Protein AF-A0A8S9WKH5-F1 (afdb_monomer)

Secondary structure (DSSP, 8-state):
--HHHHHHHHHHHHHHHHTTTS-EEHHHHHHHHHHH--STTTT--HHHHHHHHHHHHHTTSEEE-TTSSTTEEEE-HHHHHHHHTT----S--HHHHHHHHHHH-TT--HHHHHHHHHHHHHHHTT-HHHHHHHHHHHHHHHHHHHHHHHHHHSTT-HHHHHHHHS---HHHHHHHHHHHHHHTTHHHHHHHH-TT-HHHHHHHHHHTTTHHHHHHHHHHHHHHHHHHHHTTS-PPPPHHHHHHHHHHHHHHHHHHHHHHHHH-

Nearest PDB structures (foldseek):
  4jps-assembly1_B  TM=1.675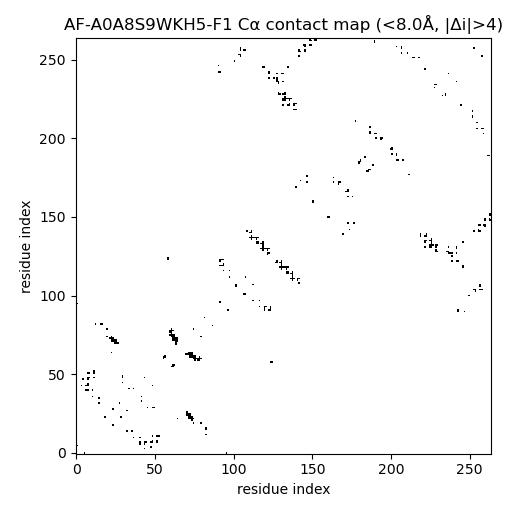E-01  e=3.633E+00  Homo sapiens
  5jtb-assembly1_A  TM=1.518E-01  e=7.462E+00  Homo sapiens

Radius of gyration: 23.54 Å; Cα contacts (8 Å, |Δi|>4): 245; chains: 1; bounding box: 62×37×69 Å

pLDDT: mean 84.63, std 11.73, range [49.38, 98.38]

Foldseek 3Di:
DPPLLVLLLVLLLVVCVVCQPHKDQLVVCLVCSCVSDDDPNNPHDSVSNNVNVVLCVLLPQWDADPVDDPRIIHGDPVVSVCSVVVNDPDDDPLVVVLVVLCVLQVPQDPQLSVLLSQLRVCLSVVVLLSNLQSPLVSLLVLLVLLLVLLC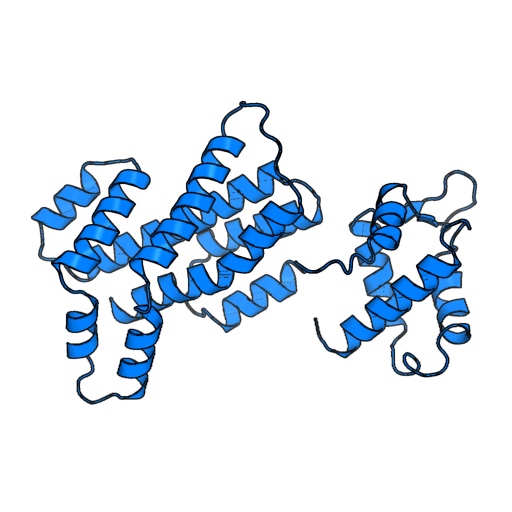VLVVPPPVLVVLLVPDPDSVSNLVSVLVCCVVVVVLVVLCVVPVPPVVSNVLSVVLPPCVSVLSCVLNCSSNVSNVVSVDPPPDDDDSVNSRVNSVSVSVNSSSSSSSSVSSD

Solvent-accessible surface area (backbone atoms only — not comparable to full-atom values): 14669 Å² total; per-residue (Å²): 130,56,74,64,55,49,51,29,48,55,51,52,50,56,53,44,66,78,40,65,93,46,81,40,44,60,72,50,48,68,60,49,44,67,72,72,33,71,69,100,47,61,87,51,54,70,64,57,43,50,52,47,52,50,49,40,38,75,59,45,27,36,41,78,31,90,90,55,65,92,68,28,29,28,67,29,77,62,29,50,55,37,62,75,64,70,55,70,89,77,76,60,59,44,64,65,52,49,51,54,44,46,74,75,37,81,83,62,56,65,70,30,49,50,27,38,46,51,15,31,51,22,49,58,68,68,35,43,52,60,15,37,35,26,39,20,50,15,53,50,46,50,52,52,50,40,51,50,33,53,46,66,56,42,75,82,43,63,66,61,56,50,60,57,69,74,49,92,49,63,70,61,43,49,57,47,49,55,47,48,46,60,76,67,38,43,68,60,56,54,44,64,77,39,83,83,41,66,69,60,44,51,52,52,53,62,52,57,62,61,36,66,60,53,52,50,52,52,50,48,51,35,51,52,49,16,52,49,50,72,40,96,72,81,72,82,68,56,68,70,60,54,50,51,53,58,65,49,45,55,65,55,45,49,40,46,55,50,53,39,68,68,42,113

Mean predicted aligned error: 10.68 Å

Sequence (264 aa):
MSEEREKAFDSVLKYLENKKDSPILFQSVLGEYKQYNQGFFADVSLDDVSEILQDLFLDGWFSPDPTQSDNWLRLTSYGRSQLELNYKPVFLDPVATIQKIEESIPNMDNIALDYFRESLWAIKKRLYLSATVTMGCASERSILLLIEAVLDHYPNDKTLISEFTKSYSIKKKFSLLIKTIKEKNLKNELLSKYPSDNDKIEEINRLFVDVDTHLDLMFSIYRINRNDAGHPTGRRFNEDMVKANAAMFKNYSEIIYGLISHLY

Structure (mmCIF, N/CA/C/O backbone):
data_AF-A0A8S9WKH5-F1
#
_entry.id   AF-A0A8S9WKH5-F1
#
loop_
_atom_site.group_PDB
_atom_site.id
_atom_site.type_symbol
_atom_site.label_atom_id
_atom_site.label_alt_id
_atom_site.label_comp_id
_atom_site.label_asym_id
_atom_site.label_entity_id
_atom_site.label_seq_id
_atom_site.pdbx_PDB_ins_code
_atom_site.Cartn_x
_atom_site.Cartn_y
_atom_site.Cartn_z
_atom_site.occupancy
_atom_site.B_iso_or_equiv
_atom_site.auth_seq_id
_atom_site.auth_comp_id
_atom_site.auth_asym_id
_atom_site.auth_atom_id
_atom_site.pdbx_PDB_model_num
ATOM 1 N N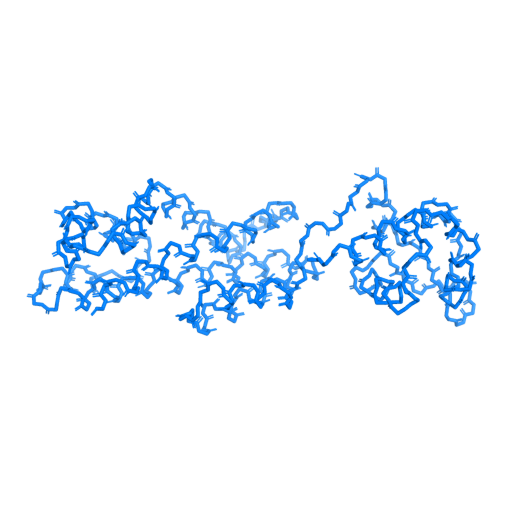 . MET A 1 1 ? 14.235 -9.027 -3.221 1.00 56.59 1 MET A N 1
ATOM 2 C CA . MET A 1 1 ? 15.329 -9.545 -4.047 1.00 56.59 1 MET A CA 1
ATOM 3 C C . MET A 1 1 ? 16.183 -10.416 -3.147 1.00 56.59 1 MET A C 1
ATOM 5 O O . MET A 1 1 ? 16.452 -9.982 -2.032 1.00 56.59 1 MET A O 1
ATOM 9 N N . SER A 1 2 ? 16.454 -11.659 -3.546 1.00 63.19 2 SER A N 1
ATOM 10 C CA . SER A 1 2 ? 17.450 -12.503 -2.877 1.00 63.19 2 SER A CA 1
ATOM 11 C C . SER A 1 2 ? 18.845 -11.913 -3.108 1.00 63.19 2 SER A C 1
ATOM 13 O O . SER A 1 2 ? 19.044 -11.174 -4.074 1.00 63.19 2 SER A O 1
ATOM 15 N N . GLU A 1 3 ? 19.800 -12.235 -2.236 1.00 67.44 3 GLU A N 1
ATOM 16 C CA . GLU A 1 3 ? 21.199 -11.799 -2.371 1.00 67.44 3 GLU A CA 1
ATOM 17 C C . GLU A 1 3 ? 21.800 -12.228 -3.724 1.00 67.44 3 GLU A C 1
ATOM 19 O O . GLU A 1 3 ? 22.512 -11.466 -4.374 1.00 67.44 3 GLU A O 1
ATOM 24 N N . GLU A 1 4 ? 21.428 -13.416 -4.203 1.00 70.06 4 GLU A N 1
ATOM 25 C CA . GLU A 1 4 ? 21.832 -13.960 -5.505 1.00 70.06 4 GLU A CA 1
ATOM 26 C C . GLU A 1 4 ? 21.311 -13.120 -6.681 1.00 70.06 4 GLU A C 1
ATOM 28 O O . GLU A 1 4 ? 22.077 -12.764 -7.578 1.00 70.06 4 GLU A O 1
ATOM 33 N N . ARG A 1 5 ? 20.034 -12.712 -6.650 1.00 71.69 5 ARG A N 1
ATOM 34 C CA . ARG A 1 5 ? 19.442 -11.884 -7.712 1.00 71.69 5 ARG A CA 1
ATOM 35 C C . ARG A 1 5 ? 20.003 -10.462 -7.717 1.00 71.69 5 ARG A C 1
ATOM 37 O O . ARG A 1 5 ? 20.123 -9.865 -8.781 1.00 71.69 5 ARG A O 1
ATOM 44 N N . GLU A 1 6 ? 20.384 -9.924 -6.558 1.00 72.62 6 GLU A N 1
ATOM 45 C CA . GLU A 1 6 ? 21.048 -8.617 -6.482 1.00 72.62 6 GLU A CA 1
ATOM 46 C C . GLU A 1 6 ? 22.455 -8.661 -7.096 1.00 72.62 6 GLU A C 1
ATOM 48 O O . GLU A 1 6 ? 22.794 -7.798 -7.907 1.00 72.62 6 GLU A O 1
ATOM 53 N N . LYS A 1 7 ? 23.242 -9.706 -6.804 1.00 75.31 7 LYS A N 1
ATOM 54 C CA . LYS A 1 7 ? 24.541 -9.929 -7.462 1.00 75.31 7 LYS A CA 1
ATOM 55 C C . LYS A 1 7 ? 24.394 -10.080 -8.974 1.00 75.31 7 LYS A C 1
ATOM 57 O O . LYS A 1 7 ? 25.176 -9.503 -9.729 1.00 75.31 7 LYS A O 1
ATOM 62 N N . ALA A 1 8 ? 23.389 -10.834 -9.416 1.00 76.69 8 ALA A N 1
ATOM 63 C CA . ALA A 1 8 ? 23.102 -11.010 -10.832 1.00 76.69 8 ALA A CA 1
ATOM 64 C C . ALA A 1 8 ? 22.748 -9.678 -11.505 1.00 76.69 8 ALA A C 1
ATOM 66 O O . ALA A 1 8 ? 23.235 -9.372 -12.594 1.00 76.69 8 ALA A O 1
ATOM 67 N N . PHE A 1 9 ? 21.959 -8.850 -10.823 1.00 77.75 9 PHE A N 1
ATOM 68 C CA . PHE A 1 9 ? 21.554 -7.543 -11.316 1.00 77.75 9 PHE A CA 1
ATOM 69 C C . PHE A 1 9 ? 22.746 -6.588 -11.462 1.00 77.75 9 PHE A C 1
ATOM 71 O O . PHE A 1 9 ? 22.946 -6.000 -12.527 1.00 77.75 9 PHE A O 1
ATOM 78 N N . ASP A 1 10 ? 23.587 -6.501 -10.431 1.00 77.38 10 ASP A N 1
ATOM 79 C CA . ASP A 1 10 ? 24.807 -5.687 -10.441 1.00 77.38 10 ASP A CA 1
ATOM 80 C C . ASP A 1 10 ? 25.782 -6.125 -11.539 1.00 77.38 10 ASP A C 1
ATOM 82 O O . ASP A 1 10 ? 26.413 -5.296 -12.203 1.00 77.38 10 ASP A O 1
ATOM 86 N N . SER A 1 11 ? 25.873 -7.433 -11.770 1.00 77.88 11 SER A N 1
ATOM 87 C CA . SER A 1 11 ? 26.686 -7.991 -12.842 1.00 77.88 11 SER A CA 1
ATOM 88 C C . SER A 1 11 ? 26.193 -7.568 -14.230 1.00 77.88 11 SER A C 1
ATOM 90 O O . SER A 1 11 ? 26.985 -7.119 -15.067 1.00 77.88 11 SER A O 1
ATOM 92 N N . VAL A 1 12 ? 24.879 -7.656 -14.471 1.00 79.81 12 VAL A N 1
ATOM 93 C CA . VAL A 1 12 ? 24.272 -7.223 -15.735 1.00 79.81 12 VAL A CA 1
ATOM 94 C C . VAL A 1 12 ? 24.494 -5.729 -15.955 1.00 79.81 12 VAL A C 1
ATOM 96 O O . VAL A 1 12 ? 24.936 -5.348 -17.038 1.00 79.81 12 VAL A O 1
ATOM 99 N N . LEU A 1 13 ? 24.281 -4.881 -14.945 1.00 80.00 13 LEU A N 1
ATOM 100 C CA . LEU A 1 13 ? 24.536 -3.442 -15.071 1.00 80.00 13 LEU A CA 1
ATOM 101 C C . LEU A 1 13 ? 25.979 -3.144 -15.488 1.00 80.00 13 LEU A C 1
ATOM 103 O O . LEU A 1 13 ? 26.202 -2.406 -16.448 1.00 80.00 13 LEU A O 1
ATOM 107 N N . LYS A 1 14 ? 26.955 -3.782 -14.836 1.00 78.50 14 LYS A N 1
ATOM 108 C CA . LYS A 1 14 ? 28.376 -3.609 -15.157 1.00 78.50 14 LYS A CA 1
ATOM 109 C C . LYS A 1 14 ? 28.709 -4.035 -16.590 1.00 78.50 14 LYS A C 1
ATOM 111 O O . LYS A 1 14 ? 29.528 -3.404 -17.260 1.00 78.50 14 LYS A O 1
ATOM 116 N N . TYR A 1 15 ? 28.092 -5.107 -17.086 1.00 79.62 15 TYR A N 1
ATOM 117 C CA . TYR A 1 15 ? 28.228 -5.499 -18.490 1.00 79.62 15 TYR A CA 1
ATOM 118 C C . TYR A 1 15 ? 27.670 -4.417 -19.430 1.00 79.62 15 TYR A C 1
ATOM 120 O O . TYR A 1 15 ? 28.324 -4.042 -20.406 1.00 79.62 15 TYR A O 1
ATOM 128 N N . LEU A 1 16 ? 26.492 -3.873 -19.117 1.00 79.06 16 LEU A N 1
ATOM 129 C CA . LEU A 1 16 ? 25.821 -2.866 -19.940 1.00 79.06 16 LEU A CA 1
ATOM 130 C C . LEU A 1 16 ? 26.557 -1.529 -19.979 1.00 79.06 16 LEU A C 1
ATOM 132 O O . LEU A 1 16 ? 26.621 -0.916 -21.043 1.00 79.06 16 LEU A O 1
ATOM 136 N N . GLU A 1 17 ? 27.169 -1.101 -18.876 1.00 79.19 17 GLU A N 1
ATOM 137 C CA . GLU A 1 17 ? 28.031 0.088 -18.852 1.00 79.19 17 GLU A CA 1
ATOM 138 C C . GLU A 1 17 ? 29.170 -0.012 -19.874 1.00 79.19 17 GLU A C 1
ATOM 140 O O . GLU A 1 17 ? 29.434 0.940 -20.612 1.00 79.19 17 GLU A O 1
ATOM 145 N N . ASN A 1 18 ? 29.798 -1.188 -19.979 1.00 78.19 18 ASN A N 1
ATOM 146 C CA . ASN A 1 18 ? 30.891 -1.435 -20.924 1.00 78.19 18 ASN A CA 1
ATOM 147 C C . ASN A 1 18 ? 30.428 -1.483 -22.388 1.00 78.19 18 ASN A C 1
ATOM 149 O O . ASN A 1 18 ? 31.228 -1.265 -23.297 1.00 78.19 18 ASN A O 1
ATOM 153 N N . LYS A 1 19 ? 29.149 -1.784 -22.630 1.00 76.75 19 LYS A N 1
ATOM 154 C CA . LYS A 1 19 ? 28.564 -1.956 -23.969 1.00 76.75 19 LYS A CA 1
ATOM 155 C C . LYS A 1 19 ? 27.590 -0.840 -24.344 1.00 76.75 19 LYS A C 1
ATOM 157 O O . LYS A 1 19 ? 26.906 -0.957 -25.356 1.00 76.75 19 LYS A O 1
ATOM 162 N N . LYS A 1 20 ? 27.536 0.254 -23.575 1.00 75.38 20 LYS A N 1
ATOM 163 C CA . LYS A 1 20 ? 26.495 1.290 -23.694 1.00 75.38 20 LYS A CA 1
ATOM 164 C C . LYS A 1 20 ? 26.337 1.889 -25.097 1.00 75.38 20 LYS A C 1
ATOM 166 O O . LYS A 1 20 ? 25.232 2.276 -25.473 1.00 75.38 20 LYS A O 1
ATOM 171 N N . ASP A 1 21 ? 27.415 1.914 -25.880 1.00 77.56 21 ASP A N 1
ATOM 172 C CA . ASP A 1 21 ? 27.465 2.487 -27.231 1.00 77.56 21 ASP A CA 1
ATOM 173 C C . ASP A 1 21 ? 27.503 1.435 -28.353 1.00 77.56 21 ASP A C 1
ATOM 175 O O . ASP A 1 21 ? 27.646 1.782 -29.522 1.00 77.56 21 ASP A O 1
ATOM 179 N N . SER A 1 22 ? 27.366 0.150 -28.022 1.00 75.56 22 SER A N 1
ATOM 180 C CA . SER A 1 22 ? 27.419 -0.960 -28.979 1.00 75.56 22 SER A CA 1
ATOM 181 C C . SER A 1 22 ? 26.072 -1.685 -29.083 1.00 75.56 22 SER A C 1
ATOM 183 O O . SER A 1 22 ? 25.361 -1.793 -28.082 1.00 75.56 22 SER A O 1
ATOM 185 N N . PRO A 1 23 ? 25.707 -2.217 -30.264 1.00 70.88 23 PRO A N 1
ATOM 186 C CA . PRO A 1 23 ? 24.627 -3.191 -30.381 1.00 70.88 23 PRO A CA 1
ATOM 187 C C . PRO A 1 23 ? 24.915 -4.418 -29.509 1.00 70.88 23 PRO A C 1
ATOM 189 O O . PRO A 1 23 ? 26.063 -4.851 -29.385 1.00 70.88 23 PRO A O 1
ATOM 192 N N . ILE A 1 24 ? 23.869 -4.977 -28.910 1.00 74.50 24 ILE A N 1
ATOM 193 C CA . ILE A 1 24 ? 23.956 -6.079 -27.955 1.00 74.50 24 ILE A CA 1
ATOM 194 C C . ILE A 1 24 ? 23.211 -7.277 -28.542 1.00 74.50 24 ILE A C 1
ATOM 196 O O . ILE A 1 24 ? 21.990 -7.242 -28.678 1.00 74.50 24 ILE A O 1
ATOM 200 N N . LEU A 1 25 ? 23.911 -8.358 -28.886 1.00 67.50 25 LEU A N 1
ATOM 201 C CA . LEU A 1 25 ? 23.246 -9.588 -29.311 1.00 67.50 25 LEU A CA 1
ATOM 202 C C . LEU A 1 25 ? 22.770 -10.346 -28.068 1.00 67.50 25 LEU A C 1
ATOM 204 O O . LEU A 1 25 ? 23.589 -10.751 -27.251 1.00 67.50 25 LEU A O 1
ATOM 208 N N . PHE A 1 26 ? 21.463 -10.586 -27.927 1.00 64.69 26 PHE A N 1
ATOM 209 C CA . PHE A 1 26 ? 20.896 -11.192 -26.710 1.00 64.69 26 PHE A CA 1
ATOM 210 C C . PHE A 1 26 ? 21.566 -12.529 -26.336 1.00 64.69 26 PHE A C 1
ATOM 212 O O . PHE A 1 26 ? 21.902 -12.771 -25.179 1.00 64.69 26 PHE A O 1
ATOM 219 N N . GLN A 1 27 ? 21.854 -13.365 -27.338 1.00 63.00 27 GLN A N 1
ATOM 220 C CA . GLN A 1 27 ? 22.562 -14.637 -27.157 1.00 63.00 27 GLN A CA 1
ATOM 221 C C . GLN A 1 27 ? 24.057 -14.462 -26.842 1.00 63.00 27 GLN A C 1
ATOM 223 O O . GLN A 1 27 ? 24.630 -15.300 -26.144 1.00 63.00 27 GLN A O 1
ATOM 228 N N . SER A 1 28 ? 24.694 -13.383 -27.319 1.00 63.00 28 SER A N 1
ATOM 229 C CA . SER A 1 28 ? 26.092 -13.098 -26.977 1.00 63.00 28 SER A CA 1
ATOM 230 C C . SER A 1 28 ? 26.229 -12.479 -25.598 1.00 63.00 28 SER A C 1
ATOM 232 O O . SER A 1 28 ? 27.265 -12.693 -24.990 1.00 63.00 28 SER A O 1
ATOM 234 N N . VAL A 1 29 ? 25.202 -11.819 -25.046 1.00 63.44 29 VAL A N 1
ATOM 235 C CA . VAL A 1 29 ? 25.240 -11.387 -23.640 1.00 63.44 29 VAL A CA 1
ATOM 236 C C . VAL A 1 29 ? 25.450 -12.590 -22.742 1.00 63.44 29 VAL A C 1
ATOM 238 O O . VAL A 1 29 ? 26.389 -12.582 -21.969 1.00 63.44 29 VAL A O 1
ATOM 241 N N . LEU A 1 30 ? 24.669 -13.662 -22.896 1.00 63.25 30 LEU A N 1
ATOM 242 C CA . LEU A 1 30 ? 24.806 -14.867 -22.067 1.00 63.25 30 LEU A CA 1
ATOM 243 C C . LEU A 1 30 ? 26.161 -15.581 -22.261 1.00 63.25 30 LEU A C 1
ATOM 245 O O . LEU A 1 30 ? 26.721 -16.124 -21.307 1.00 63.25 30 LEU A O 1
ATOM 249 N N . GLY A 1 31 ? 26.709 -15.566 -23.482 1.00 61.91 31 GLY A N 1
ATOM 250 C CA . GLY A 1 31 ? 28.012 -16.163 -23.803 1.00 61.91 31 GLY A CA 1
ATOM 251 C C . GLY A 1 31 ? 29.214 -15.330 -23.335 1.00 61.91 31 GLY A C 1
ATOM 252 O O . GLY A 1 31 ? 30.124 -15.856 -22.697 1.00 61.91 31 GLY A O 1
ATOM 253 N N . GLU A 1 32 ? 29.204 -14.025 -23.612 1.00 62.19 32 GLU A N 1
ATOM 254 C CA . GLU A 1 32 ? 30.224 -13.052 -23.203 1.00 62.19 32 GLU A CA 1
ATOM 255 C C . GLU A 1 32 ? 30.171 -12.800 -21.690 1.00 62.19 32 GLU A C 1
ATOM 257 O O . GLU A 1 32 ? 31.215 -12.607 -21.071 1.00 62.19 32 GLU A O 1
ATOM 262 N N . TYR A 1 33 ? 28.992 -12.873 -21.062 1.00 62.94 33 TYR A N 1
ATOM 263 C CA . TYR A 1 33 ? 28.803 -12.711 -19.616 1.00 62.94 33 TYR A CA 1
ATOM 264 C C . TYR A 1 33 ? 29.736 -13.617 -18.812 1.00 62.94 33 TYR A C 1
ATOM 266 O O . TYR A 1 33 ? 30.391 -13.147 -17.884 1.00 62.94 33 TYR A O 1
ATOM 274 N N . LYS A 1 34 ? 29.881 -14.893 -19.201 1.00 62.31 34 LYS A N 1
ATOM 275 C CA . LYS A 1 34 ? 30.809 -15.832 -18.541 1.00 62.31 34 LYS A CA 1
ATOM 276 C C . LYS A 1 34 ? 32.274 -15.409 -18.651 1.00 62.31 34 LYS A C 1
ATOM 278 O O . LYS A 1 34 ? 33.069 -15.718 -17.769 1.00 62.31 34 LYS A O 1
ATOM 283 N N . GLN A 1 35 ? 32.640 -14.720 -19.728 1.00 63.47 35 GLN A N 1
ATOM 284 C CA . GLN A 1 35 ? 34.001 -14.244 -19.955 1.00 63.47 35 GLN A CA 1
ATOM 285 C C . GLN A 1 35 ? 34.286 -12.939 -19.193 1.00 63.47 35 GLN A C 1
ATOM 287 O O . GLN A 1 35 ? 35.397 -12.759 -18.698 1.00 63.47 35 GLN A O 1
ATOM 292 N N . TYR A 1 36 ? 33.286 -12.059 -19.063 1.00 60.19 36 TYR A N 1
ATOM 293 C CA . TYR A 1 36 ? 33.381 -10.791 -18.329 1.00 60.19 36 TYR A CA 1
ATOM 294 C C . TYR A 1 36 ? 33.258 -10.952 -16.801 1.00 60.19 36 TYR A C 1
ATOM 296 O O . TYR A 1 36 ? 33.821 -10.143 -16.062 1.00 60.19 36 TYR A O 1
ATOM 304 N N . ASN A 1 37 ? 32.576 -11.994 -16.312 1.00 61.16 37 ASN A N 1
ATOM 305 C CA . ASN A 1 37 ? 32.333 -12.233 -14.883 1.00 61.16 37 ASN A CA 1
ATOM 306 C C . ASN A 1 37 ? 33.318 -13.198 -14.227 1.00 61.16 37 ASN A C 1
ATOM 308 O O . ASN A 1 37 ? 32.943 -14.214 -13.646 1.00 61.16 37 ASN A O 1
ATOM 312 N N . GLN A 1 38 ? 34.602 -12.854 -14.269 1.00 60.81 38 GLN A N 1
ATOM 313 C CA . GLN A 1 38 ? 35.587 -13.491 -13.395 1.00 60.81 38 GLN A CA 1
ATOM 314 C C . GLN A 1 38 ? 35.590 -12.797 -12.018 1.00 60.81 38 GLN A C 1
ATOM 316 O O . GLN A 1 38 ? 35.532 -11.569 -11.935 1.00 60.81 38 GLN A O 1
ATOM 321 N N . GLY A 1 39 ? 35.664 -13.563 -10.922 1.00 62.69 39 GLY A N 1
ATOM 322 C CA . GLY A 1 39 ? 35.734 -13.024 -9.554 1.00 62.69 39 GLY A CA 1
ATOM 323 C C . GLY A 1 39 ? 34.375 -12.917 -8.846 1.00 62.69 39 GLY A C 1
ATOM 324 O O . GLY A 1 39 ? 33.718 -13.930 -8.646 1.00 62.69 39 GLY A O 1
ATOM 325 N N . PHE A 1 40 ? 33.969 -11.706 -8.439 1.00 51.81 40 PHE A N 1
ATOM 326 C CA . PHE A 1 40 ? 32.825 -11.422 -7.539 1.00 51.81 40 PHE A CA 1
ATOM 327 C C . PHE A 1 40 ? 31.441 -11.898 -8.039 1.00 51.81 40 PHE A C 1
ATOM 329 O O . PHE A 1 40 ? 30.499 -11.928 -7.259 1.00 51.81 40 PHE A O 1
ATOM 336 N N . PHE A 1 41 ? 31.320 -12.269 -9.318 1.00 60.38 41 PHE A N 1
ATOM 337 C CA . PHE A 1 41 ? 30.068 -12.699 -9.959 1.00 60.38 41 PHE A CA 1
ATOM 338 C C . PHE A 1 41 ? 30.145 -14.120 -10.547 1.00 60.38 41 PHE A C 1
ATOM 340 O O . PHE A 1 41 ? 29.313 -14.499 -11.370 1.00 60.38 41 PHE A O 1
ATOM 347 N N . ALA A 1 42 ? 31.173 -14.895 -10.181 1.00 65.06 42 ALA A N 1
ATOM 348 C CA . ALA A 1 42 ? 31.393 -16.244 -10.711 1.00 65.06 42 ALA A CA 1
ATOM 349 C C . ALA A 1 42 ? 30.317 -17.258 -10.271 1.00 65.06 42 ALA A C 1
ATOM 351 O O . ALA A 1 42 ? 30.184 -18.314 -10.886 1.00 65.06 42 ALA A O 1
ATOM 352 N N . ASP A 1 43 ? 29.575 -16.936 -9.211 1.00 70.19 43 ASP A N 1
ATOM 353 C CA . ASP A 1 43 ? 28.484 -17.710 -8.616 1.00 70.19 43 ASP A CA 1
ATOM 354 C C . ASP A 1 43 ? 27.106 -17.420 -9.238 1.00 70.19 43 ASP A C 1
ATOM 356 O O . ASP A 1 43 ? 26.152 -18.134 -8.944 1.00 70.19 43 ASP A O 1
ATOM 360 N N . VAL A 1 44 ? 26.981 -16.419 -10.115 1.00 73.19 44 VAL A N 1
ATOM 361 C CA . VAL A 1 44 ? 25.688 -16.049 -10.709 1.00 73.19 44 VAL A CA 1
ATOM 362 C C . VAL A 1 44 ? 25.274 -17.019 -11.822 1.00 73.19 44 VAL A C 1
ATOM 364 O O . VAL A 1 44 ? 26.033 -17.260 -12.768 1.00 73.19 44 VAL A O 1
ATOM 367 N N . SER A 1 45 ? 24.039 -17.528 -11.753 1.00 79.00 45 SER A N 1
ATOM 368 C CA . SER A 1 45 ? 23.494 -18.435 -12.765 1.00 79.00 45 SER A CA 1
ATOM 369 C C . SER A 1 45 ? 23.151 -17.713 -14.077 1.00 79.00 45 SER A C 1
ATOM 371 O O . SER A 1 45 ? 22.819 -16.528 -14.105 1.00 79.00 45 SER A O 1
ATOM 373 N N . LEU A 1 46 ? 23.216 -18.436 -15.201 1.00 75.38 46 LEU A N 1
ATOM 374 C CA . LEU A 1 46 ? 22.789 -17.894 -16.499 1.00 75.38 46 LEU A CA 1
ATOM 375 C C . LEU A 1 46 ? 21.281 -17.616 -16.553 1.00 75.38 46 LEU A C 1
ATOM 377 O O . LEU A 1 46 ? 20.863 -16.733 -17.303 1.00 75.38 46 LEU A O 1
ATOM 381 N N . ASP A 1 47 ? 20.488 -18.355 -15.778 1.00 79.62 47 ASP A N 1
ATOM 382 C CA . ASP A 1 47 ? 19.037 -18.197 -15.736 1.00 79.62 47 ASP A CA 1
ATOM 383 C C . ASP A 1 47 ? 18.671 -16.869 -15.064 1.00 79.62 47 ASP A C 1
ATOM 385 O O . ASP A 1 47 ? 17.922 -16.089 -15.649 1.00 79.62 47 ASP A O 1
ATOM 389 N N . ASP A 1 48 ? 19.313 -16.530 -13.938 1.00 77.25 48 ASP A N 1
ATOM 390 C CA . ASP A 1 48 ? 19.123 -15.238 -13.258 1.00 77.25 48 ASP A CA 1
ATOM 391 C C . ASP A 1 48 ? 19.466 -14.059 -14.179 1.00 77.25 48 ASP A C 1
ATOM 393 O O . ASP A 1 48 ? 18.746 -13.063 -14.252 1.00 77.25 48 ASP A O 1
ATOM 397 N N . VAL A 1 49 ? 20.562 -14.177 -14.933 1.00 77.56 49 VAL A N 1
ATOM 398 C CA . VAL A 1 49 ? 20.991 -13.163 -15.910 1.00 77.56 49 VAL A CA 1
ATOM 399 C C . VAL A 1 49 ? 19.970 -13.015 -17.029 1.00 77.56 49 VAL A C 1
ATOM 401 O O . VAL A 1 49 ? 19.643 -11.896 -17.424 1.00 77.56 49 VAL A O 1
ATOM 404 N N . SER A 1 50 ? 19.465 -14.135 -17.548 1.00 78.19 50 SER A N 1
ATOM 405 C CA . SER A 1 50 ? 18.435 -14.139 -18.585 1.00 78.19 50 SER A CA 1
ATOM 406 C C . SER A 1 50 ? 17.145 -13.485 -18.086 1.00 78.19 50 SER A C 1
ATOM 408 O O . SER A 1 50 ? 16.589 -12.641 -18.788 1.00 78.19 50 SER A O 1
ATOM 410 N N . GLU A 1 51 ? 16.693 -13.814 -16.875 1.00 78.00 51 GLU A N 1
ATOM 411 C CA . GLU A 1 51 ? 15.520 -13.192 -16.253 1.00 78.00 51 GLU A CA 1
ATOM 412 C C . GLU A 1 51 ? 15.705 -11.684 -16.072 1.00 78.00 51 GLU A C 1
ATOM 414 O O . GLU A 1 51 ? 14.824 -10.908 -16.438 1.00 78.00 51 GLU A O 1
ATOM 419 N N . ILE A 1 52 ? 16.874 -11.243 -15.600 1.00 78.69 52 ILE A N 1
ATOM 420 C CA . ILE A 1 52 ? 17.176 -9.815 -15.457 1.00 78.69 52 ILE A CA 1
ATOM 421 C C . ILE A 1 52 ? 17.172 -9.108 -16.811 1.00 78.69 52 ILE A C 1
ATOM 423 O O . ILE A 1 52 ? 16.603 -8.026 -16.934 1.00 78.69 52 ILE A O 1
ATOM 427 N N . LEU A 1 53 ? 17.774 -9.691 -17.849 1.00 78.38 53 LEU A N 1
ATOM 428 C CA . LEU A 1 53 ? 17.756 -9.097 -19.188 1.00 78.38 53 LEU A CA 1
ATOM 429 C C . LEU A 1 53 ? 16.334 -9.008 -19.753 1.00 78.38 53 LEU A C 1
ATOM 431 O O . LEU A 1 53 ? 16.004 -8.018 -20.410 1.00 78.38 53 LEU A O 1
ATOM 435 N N . GLN A 1 54 ? 15.489 -10.006 -19.482 1.00 76.38 54 GLN A N 1
ATOM 436 C CA . GLN A 1 54 ? 14.071 -9.976 -19.842 1.00 76.38 54 GLN A CA 1
ATOM 437 C C . GLN A 1 54 ? 13.315 -8.891 -19.070 1.00 76.38 54 GLN A C 1
ATOM 439 O O . GLN A 1 54 ? 12.563 -8.137 -19.683 1.00 76.38 54 GLN A O 1
ATOM 444 N N . ASP A 1 55 ? 13.543 -8.756 -17.764 1.00 76.56 55 ASP A N 1
ATOM 445 C CA . ASP A 1 55 ? 12.962 -7.689 -16.946 1.00 76.56 55 ASP A CA 1
ATOM 446 C C . ASP A 1 55 ? 13.368 -6.308 -17.473 1.00 76.56 55 ASP A C 1
ATOM 448 O O . ASP A 1 55 ? 12.511 -5.472 -17.752 1.00 76.56 55 ASP A O 1
ATOM 452 N N . LEU A 1 56 ? 14.661 -6.090 -17.725 1.00 78.00 56 LEU A N 1
ATOM 453 C CA . LEU A 1 56 ? 15.179 -4.845 -18.293 1.00 78.00 56 LEU A CA 1
ATOM 454 C C . LEU A 1 56 ? 14.597 -4.558 -19.688 1.00 78.00 56 LEU A C 1
ATOM 456 O O . LEU A 1 56 ? 14.288 -3.408 -20.014 1.00 78.00 56 LEU A O 1
ATOM 460 N N . PHE A 1 57 ? 14.402 -5.588 -20.517 1.00 76.88 57 PHE A N 1
ATOM 461 C CA . PHE A 1 57 ? 13.727 -5.456 -21.810 1.00 76.88 57 PHE A CA 1
ATOM 462 C C . PHE A 1 57 ? 12.263 -5.031 -21.631 1.00 76.88 57 PHE A C 1
ATOM 464 O O . PHE A 1 57 ? 11.815 -4.072 -22.261 1.00 76.88 57 PHE A O 1
ATOM 471 N N . LEU A 1 58 ? 11.529 -5.687 -20.730 1.00 70.44 58 LEU A N 1
ATOM 472 C CA . LEU A 1 58 ? 10.131 -5.380 -20.412 1.00 70.44 58 LEU A CA 1
ATOM 473 C C . LEU A 1 58 ? 9.939 -4.005 -19.756 1.00 70.44 58 LEU A C 1
ATOM 475 O O . LEU A 1 58 ? 8.857 -3.420 -19.895 1.00 70.44 58 LEU A O 1
ATOM 479 N N . ASP A 1 59 ? 10.970 -3.506 -19.076 1.00 71.12 59 ASP A N 1
ATOM 480 C CA . ASP A 1 59 ? 11.033 -2.188 -18.437 1.00 71.12 59 ASP A CA 1
ATOM 481 C C . ASP A 1 59 ? 11.502 -1.082 -19.403 1.00 71.12 59 ASP A C 1
ATOM 483 O O . ASP A 1 59 ? 11.557 0.103 -19.043 1.00 71.12 59 ASP A O 1
ATOM 487 N N . GLY A 1 60 ? 11.804 -1.457 -20.652 1.00 72.38 60 GLY A N 1
ATOM 488 C CA . GLY A 1 60 ? 12.128 -0.549 -21.748 1.00 72.38 60 GLY A CA 1
ATOM 489 C C . GLY A 1 60 ? 13.577 -0.067 -21.763 1.00 72.38 60 GLY A C 1
ATOM 490 O O . GLY A 1 60 ? 13.879 0.909 -22.455 1.00 72.38 60 GLY A O 1
ATOM 491 N N . TRP A 1 61 ? 14.486 -0.714 -21.028 1.00 80.19 61 TRP A N 1
ATOM 492 C CA . TRP A 1 61 ? 15.924 -0.436 -21.131 1.00 80.19 61 TRP A CA 1
ATOM 493 C C . TRP A 1 61 ? 16.460 -0.846 -22.501 1.00 80.19 61 TRP A C 1
ATOM 495 O O . TRP A 1 61 ? 17.330 -0.174 -23.057 1.00 80.19 61 TRP A O 1
ATOM 505 N N . PHE A 1 62 ? 15.883 -1.902 -23.075 1.00 81.06 62 PHE A N 1
ATOM 506 C CA . PHE A 1 62 ? 16.219 -2.408 -24.397 1.00 81.06 62 PHE A CA 1
ATOM 507 C C . PHE A 1 62 ? 15.064 -2.259 -25.382 1.00 81.06 62 PHE A C 1
ATOM 509 O O . PHE A 1 62 ? 13.892 -2.211 -25.020 1.00 81.06 62 PHE A O 1
ATOM 516 N N . SER A 1 63 ? 15.421 -2.215 -26.659 1.00 75.31 63 SER A N 1
ATOM 517 C CA . SER A 1 63 ? 14.503 -2.376 -27.786 1.00 75.31 63 SER A CA 1
ATOM 518 C C . SER A 1 63 ? 15.204 -3.194 -28.868 1.00 75.31 63 SER A C 1
ATOM 520 O O . SER A 1 63 ? 16.439 -3.163 -28.902 1.00 75.31 63 SER A O 1
ATOM 522 N N . PRO A 1 64 ? 14.472 -3.887 -29.757 1.00 80.69 64 PRO A N 1
ATOM 523 C CA . PRO A 1 64 ? 15.072 -4.458 -30.957 1.00 80.69 64 PRO A CA 1
ATOM 524 C C . PRO A 1 64 ? 15.871 -3.391 -31.711 1.00 80.69 64 PRO A C 1
ATOM 526 O O . PRO A 1 64 ? 15.409 -2.254 -31.855 1.00 80.69 64 PRO A O 1
ATOM 529 N N . ASP A 1 65 ? 17.079 -3.732 -32.152 1.00 78.38 65 ASP A N 1
ATOM 530 C CA . ASP A 1 65 ? 17.884 -2.835 -32.972 1.00 78.38 65 ASP A CA 1
ATOM 531 C C . ASP A 1 65 ? 17.363 -2.869 -34.419 1.00 78.38 65 ASP A C 1
ATOM 533 O O . ASP A 1 65 ? 17.525 -3.881 -35.099 1.00 78.38 65 ASP A O 1
ATOM 537 N N . PRO A 1 66 ? 16.751 -1.782 -34.928 1.00 74.81 66 PRO A N 1
ATOM 538 C CA . PRO A 1 66 ? 16.194 -1.768 -36.277 1.00 74.81 66 PRO A CA 1
ATOM 539 C C . PRO A 1 66 ? 17.272 -1.770 -37.371 1.00 74.81 66 PRO A C 1
ATOM 541 O O . PRO A 1 66 ? 16.933 -1.840 -38.549 1.00 74.81 66 PR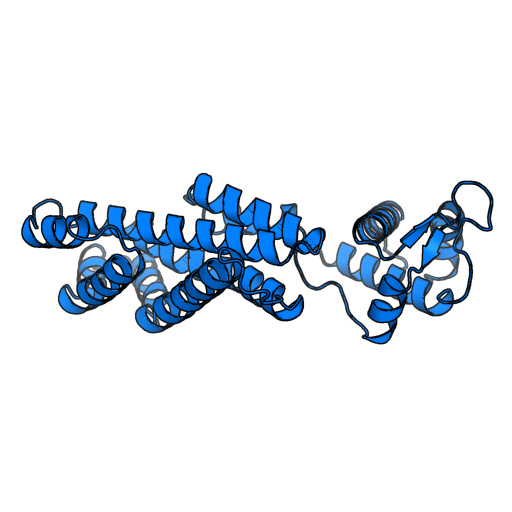O A O 1
ATOM 544 N N . THR A 1 67 ? 18.550 -1.623 -37.008 1.00 78.81 67 THR A N 1
ATOM 545 C CA . THR A 1 67 ? 19.681 -1.581 -37.947 1.00 78.81 67 THR A CA 1
ATOM 546 C C . THR A 1 67 ? 20.375 -2.931 -38.118 1.00 78.81 67 THR A C 1
ATOM 548 O O . THR A 1 67 ? 21.275 -3.048 -38.948 1.00 78.81 67 THR A O 1
ATOM 551 N N . GLN A 1 68 ? 19.964 -3.942 -37.352 1.00 79.12 68 GLN A N 1
ATOM 552 C CA . GLN A 1 68 ? 20.581 -5.264 -37.313 1.00 79.12 68 GLN A CA 1
ATOM 553 C C . GLN A 1 68 ? 19.560 -6.360 -37.650 1.00 79.12 68 GLN A C 1
ATOM 555 O O . GLN A 1 68 ? 18.360 -6.108 -37.749 1.00 79.12 68 GLN A O 1
ATOM 560 N N . SER A 1 69 ? 20.045 -7.587 -37.849 1.00 70.81 69 SER A N 1
ATOM 561 C CA . SER A 1 69 ? 19.193 -8.767 -38.036 1.00 70.81 69 SER A CA 1
ATOM 562 C C . SER A 1 69 ? 18.445 -9.145 -36.747 1.00 70.81 69 SER A C 1
ATOM 564 O O . SER A 1 69 ? 18.670 -8.561 -35.686 1.00 70.81 69 SER A O 1
ATOM 566 N N . ASP A 1 70 ? 17.594 -10.169 -36.813 1.00 66.25 70 ASP A N 1
ATOM 567 C CA . ASP A 1 70 ? 16.837 -10.670 -35.661 1.00 66.25 70 ASP A CA 1
ATOM 568 C C . ASP A 1 70 ? 17.722 -10.916 -34.415 1.00 66.25 70 ASP A C 1
ATOM 570 O O . ASP A 1 70 ? 18.874 -11.347 -34.522 1.00 66.25 70 ASP A O 1
ATOM 574 N N . ASN A 1 71 ? 17.157 -10.672 -33.224 1.00 69.44 71 ASN A N 1
ATOM 575 C CA . ASN A 1 71 ? 17.740 -10.876 -31.880 1.00 69.44 71 ASN A CA 1
ATOM 576 C C . ASN A 1 71 ? 18.797 -9.869 -31.392 1.00 69.44 71 ASN A C 1
ATOM 578 O O . ASN A 1 71 ? 19.312 -10.018 -30.276 1.00 69.44 71 ASN A O 1
ATOM 582 N N . TRP A 1 72 ? 19.103 -8.832 -32.169 1.00 76.88 72 TRP A N 1
ATOM 583 C CA . TRP A 1 72 ? 19.917 -7.719 -31.685 1.00 76.88 72 TRP A CA 1
ATOM 584 C C . TRP A 1 72 ? 19.074 -6.725 -30.890 1.00 76.88 72 TRP A C 1
ATOM 586 O O . TRP A 1 72 ? 17.987 -6.317 -31.301 1.00 76.88 72 TRP A O 1
ATOM 596 N N . LEU A 1 73 ? 19.601 -6.320 -29.742 1.00 79.56 73 LEU A N 1
ATOM 597 C CA . LEU A 1 73 ? 19.041 -5.305 -28.871 1.00 79.56 73 LEU A CA 1
ATOM 598 C C . LEU A 1 73 ? 19.926 -4.063 -28.889 1.00 79.56 73 LEU A C 1
ATOM 600 O O . LEU A 1 73 ? 21.151 -4.137 -28.966 1.00 79.56 73 LEU A O 1
ATOM 604 N N . ARG A 1 74 ? 19.295 -2.905 -28.732 1.00 80.56 74 ARG A N 1
ATOM 605 C CA . ARG A 1 74 ? 19.977 -1.647 -28.431 1.00 80.56 74 ARG A CA 1
ATOM 606 C C . ARG A 1 74 ? 19.465 -1.081 -27.117 1.00 80.56 74 ARG A C 1
ATOM 608 O O . ARG A 1 74 ? 18.261 -1.130 -26.844 1.00 80.56 74 ARG A O 1
ATOM 615 N N . LEU A 1 75 ? 20.368 -0.475 -26.348 1.00 83.62 75 LEU A N 1
ATOM 616 C CA . LEU A 1 75 ? 19.990 0.368 -25.219 1.00 83.62 75 LEU A CA 1
ATOM 617 C C . LEU A 1 75 ? 19.176 1.559 -25.726 1.00 83.62 75 LEU A C 1
ATOM 619 O O . LEU A 1 75 ? 19.631 2.333 -26.583 1.00 83.62 75 LEU A O 1
ATOM 623 N N . THR A 1 76 ? 17.968 1.698 -25.191 1.00 82.94 76 THR A N 1
ATOM 624 C CA . THR A 1 76 ? 17.108 2.852 -25.450 1.00 82.94 76 THR A CA 1
ATOM 625 C C . THR A 1 76 ? 17.716 4.103 -24.813 1.00 82.94 76 THR A C 1
ATOM 627 O O . THR A 1 76 ? 18.582 4.023 -23.939 1.00 82.94 76 THR A O 1
ATOM 630 N N . SER A 1 77 ? 17.258 5.289 -25.221 1.00 78.62 77 SER A N 1
ATOM 631 C CA . SER A 1 77 ? 17.635 6.539 -24.544 1.00 78.62 77 SER A CA 1
ATOM 632 C C . SER A 1 77 ? 17.295 6.499 -23.050 1.00 78.62 77 SER A C 1
ATOM 634 O O . SER A 1 77 ? 18.035 7.045 -22.240 1.00 78.62 77 SER A O 1
ATOM 636 N N . TYR A 1 78 ? 16.209 5.803 -22.693 1.00 75.06 78 TYR A N 1
ATOM 637 C CA . TYR A 1 78 ? 15.824 5.570 -21.308 1.00 75.06 78 TYR A CA 1
ATOM 638 C C . TYR A 1 78 ? 16.833 4.671 -20.576 1.00 75.06 78 TYR A C 1
ATOM 640 O O . TYR A 1 78 ? 17.354 5.076 -19.544 1.00 75.06 78 TYR A O 1
ATOM 648 N N . GLY A 1 79 ? 17.168 3.496 -21.123 1.00 77.38 79 GLY A N 1
ATOM 649 C CA . GLY A 1 79 ? 18.140 2.587 -20.504 1.00 77.38 79 GLY A CA 1
ATOM 650 C C . GLY A 1 79 ? 19.506 3.244 -20.276 1.00 77.38 79 GLY A C 1
ATOM 651 O O . GLY A 1 79 ? 20.094 3.088 -19.211 1.00 77.38 79 GLY A O 1
ATOM 652 N N . ARG A 1 80 ? 19.978 4.064 -21.229 1.00 82.12 80 ARG A N 1
ATOM 653 C CA . ARG A 1 80 ? 21.222 4.845 -21.061 1.00 82.12 80 ARG A CA 1
ATOM 654 C C . ARG A 1 80 ? 21.137 5.836 -19.909 1.00 82.12 80 ARG A C 1
ATOM 656 O O . ARG A 1 80 ? 22.061 5.894 -19.106 1.00 82.12 80 ARG A O 1
ATOM 663 N N . SER A 1 81 ? 20.031 6.572 -19.801 1.00 77.44 81 SER A N 1
ATOM 664 C CA . SER A 1 81 ? 19.872 7.542 -18.717 1.00 77.44 81 SER A CA 1
ATOM 665 C C . SER A 1 81 ? 19.848 6.865 -17.344 1.00 77.44 81 SER A C 1
ATOM 667 O O . SER A 1 81 ? 20.262 7.472 -16.365 1.00 77.44 81 SER A O 1
ATOM 669 N N . GLN A 1 82 ? 19.376 5.616 -17.249 1.00 73.06 82 GLN A N 1
ATOM 670 C CA . GLN A 1 82 ? 19.405 4.865 -15.989 1.00 73.06 82 GLN A CA 1
ATOM 671 C C . GLN A 1 82 ? 20.819 4.421 -15.601 1.00 73.06 82 GLN A C 1
ATOM 673 O O . GLN A 1 82 ? 21.181 4.531 -14.429 1.00 73.06 82 GLN A O 1
ATOM 678 N N . LEU A 1 83 ? 21.626 3.977 -16.575 1.00 77.12 83 LEU A N 1
ATOM 679 C CA . LEU A 1 83 ? 23.035 3.627 -16.354 1.00 77.12 83 LEU A CA 1
ATOM 680 C C . LEU A 1 83 ? 23.841 4.839 -15.858 1.00 77.12 83 LEU A C 1
ATOM 682 O O . LEU A 1 83 ? 24.629 4.720 -14.929 1.00 77.12 83 LEU A O 1
ATOM 686 N N . GLU A 1 84 ? 23.605 6.026 -16.423 1.00 76.75 84 GLU A N 1
ATOM 687 C CA . GLU A 1 84 ? 24.299 7.261 -16.017 1.00 76.75 84 GLU A CA 1
ATOM 688 C C . GLU A 1 84 ? 23.952 7.723 -14.596 1.00 76.75 84 GLU A C 1
ATOM 690 O O . GLU A 1 84 ? 24.788 8.312 -13.911 1.00 76.75 84 GLU A O 1
ATOM 695 N N . LEU A 1 85 ? 22.730 7.447 -14.136 1.00 68.50 85 LEU A N 1
ATOM 696 C CA . LEU A 1 85 ? 22.270 7.799 -12.793 1.00 68.50 85 LEU A CA 1
ATOM 697 C C . LEU A 1 85 ? 22.771 6.826 -11.712 1.00 68.50 85 LEU A C 1
ATOM 699 O O . LEU A 1 85 ? 22.465 7.034 -10.538 1.00 68.50 85 LEU A O 1
ATOM 703 N N . ASN A 1 86 ? 23.507 5.766 -12.085 1.00 59.06 86 ASN A N 1
ATOM 704 C CA . ASN A 1 86 ? 23.816 4.634 -11.203 1.00 59.06 86 ASN A CA 1
ATOM 705 C C . ASN A 1 86 ? 22.545 4.078 -10.531 1.00 59.06 86 ASN A C 1
ATOM 707 O O . ASN A 1 86 ? 22.535 3.641 -9.376 1.00 59.06 86 ASN A O 1
ATOM 711 N N . TYR A 1 87 ? 21.429 4.163 -11.258 1.00 52.81 87 TYR A N 1
ATOM 712 C CA . TYR A 1 87 ? 20.119 3.830 -10.745 1.00 52.81 87 TYR A CA 1
ATOM 713 C C . TYR A 1 87 ? 19.963 2.313 -10.759 1.00 52.81 87 TYR A C 1
ATOM 715 O O . TYR A 1 87 ? 19.638 1.712 -11.785 1.00 52.81 87 TYR A O 1
ATOM 723 N N . LYS A 1 88 ? 20.168 1.676 -9.603 1.00 52.59 88 LYS A N 1
ATOM 724 C CA . LYS A 1 88 ? 19.589 0.353 -9.370 1.00 52.59 88 LYS A CA 1
ATOM 725 C C . LYS A 1 88 ? 18.065 0.547 -9.401 1.00 52.59 88 LYS A C 1
ATOM 727 O O . LYS A 1 88 ? 17.589 1.407 -8.658 1.00 52.59 88 LYS A O 1
ATOM 732 N N . PRO A 1 89 ? 17.285 -0.185 -10.220 1.00 53.31 89 PRO A N 1
ATOM 733 C CA . PRO A 1 89 ? 15.834 -0.221 -10.146 1.00 53.31 89 PRO A CA 1
ATOM 734 C C . PRO A 1 89 ? 15.455 -0.778 -8.782 1.00 53.31 89 PRO A C 1
ATOM 736 O O . PRO A 1 89 ? 15.272 -1.968 -8.547 1.00 53.31 89 PRO A O 1
ATOM 739 N N . VAL A 1 90 ? 15.409 0.135 -7.836 1.00 49.38 90 VAL A N 1
ATOM 740 C CA . VAL A 1 90 ? 15.012 -0.111 -6.480 1.00 49.38 90 VAL A CA 1
ATOM 741 C C . VAL A 1 90 ? 13.497 0.064 -6.512 1.00 49.38 90 VAL A C 1
ATOM 743 O O . VAL A 1 90 ? 12.983 1.179 -6.584 1.00 49.38 90 VAL A O 1
ATOM 746 N N . PHE A 1 91 ? 12.819 -1.091 -6.513 1.00 50.75 91 PHE A N 1
ATOM 747 C CA . PHE A 1 91 ? 11.379 -1.295 -6.295 1.00 50.75 91 PHE A CA 1
ATOM 748 C C . PHE A 1 91 ? 10.480 -1.053 -7.538 1.00 50.75 91 PHE A C 1
ATOM 750 O O . PHE A 1 91 ? 10.618 -0.059 -8.244 1.00 50.75 91 PHE A O 1
ATOM 757 N N . LEU A 1 92 ? 9.525 -1.917 -7.908 1.00 61.12 92 LEU A N 1
ATOM 758 C CA . LEU A 1 92 ? 8.822 -3.006 -7.217 1.00 61.12 92 LEU A CA 1
ATOM 759 C C . LEU A 1 92 ? 8.732 -4.195 -8.171 1.00 61.12 92 LEU A C 1
ATOM 761 O O . LEU A 1 92 ? 8.086 -4.072 -9.207 1.00 61.12 92 LEU A O 1
ATOM 765 N N . ASP A 1 93 ? 9.334 -5.332 -7.826 1.00 74.56 93 ASP A N 1
ATOM 766 C CA . ASP A 1 93 ? 8.850 -6.601 -8.370 1.00 74.56 93 ASP A CA 1
ATOM 767 C C . ASP A 1 93 ? 7.416 -6.765 -7.844 1.00 74.56 93 ASP A C 1
ATOM 769 O O . ASP A 1 93 ? 7.249 -6.971 -6.635 1.00 74.56 93 ASP A O 1
ATOM 773 N N . PRO A 1 94 ? 6.378 -6.619 -8.694 1.00 85.25 94 PRO A N 1
ATOM 774 C CA . PRO A 1 94 ? 5.003 -6.632 -8.220 1.00 85.25 94 PRO A CA 1
ATOM 775 C C . PRO A 1 94 ? 4.665 -7.942 -7.513 1.00 85.25 94 PRO A C 1
ATOM 777 O O . PRO A 1 94 ? 3.922 -7.932 -6.538 1.00 85.25 94 PRO A O 1
ATOM 780 N N . VAL A 1 95 ? 5.241 -9.058 -7.968 1.00 84.50 95 VAL A N 1
ATOM 781 C CA . VAL A 1 95 ? 4.984 -10.386 -7.410 1.00 84.50 95 VAL A CA 1
ATOM 782 C C . VAL A 1 95 ? 5.629 -10.498 -6.035 1.00 84.50 95 VAL A C 1
ATOM 784 O O . VAL A 1 95 ? 4.931 -10.730 -5.050 1.00 84.50 95 VAL A O 1
ATOM 787 N N . ALA A 1 96 ? 6.938 -10.248 -5.940 1.00 80.25 96 ALA A N 1
ATOM 788 C CA . ALA A 1 96 ? 7.651 -10.374 -4.671 1.00 80.25 96 ALA A CA 1
ATOM 789 C C . ALA A 1 96 ? 7.174 -9.363 -3.616 1.00 80.25 96 ALA A C 1
ATOM 791 O O . ALA A 1 96 ? 7.185 -9.664 -2.422 1.00 80.25 96 ALA A O 1
ATOM 792 N N . THR A 1 97 ? 6.762 -8.155 -4.015 1.00 83.88 97 THR A N 1
ATOM 793 C CA . THR A 1 97 ? 6.191 -7.190 -3.067 1.00 83.88 97 THR A CA 1
ATOM 794 C C . THR A 1 97 ? 4.842 -7.655 -2.535 1.00 83.88 97 THR A C 1
ATOM 796 O O . THR A 1 97 ? 4.625 -7.557 -1.329 1.00 83.88 97 THR A O 1
ATOM 799 N N . ILE A 1 98 ? 3.950 -8.157 -3.394 1.00 91.88 98 ILE A N 1
ATOM 800 C CA . ILE A 1 98 ? 2.641 -8.652 -2.954 1.00 91.88 98 ILE A CA 1
ATOM 801 C C . ILE A 1 98 ? 2.804 -9.848 -2.024 1.00 91.88 98 ILE A C 1
ATOM 803 O O . ILE A 1 98 ? 2.241 -9.822 -0.935 1.00 91.88 98 ILE A O 1
ATOM 807 N N . GLN A 1 99 ? 3.658 -10.807 -2.386 1.00 88.25 99 GLN A N 1
ATOM 808 C CA . GLN A 1 99 ? 3.947 -11.965 -1.545 1.00 88.25 99 GLN A CA 1
ATOM 809 C C . GLN A 1 99 ? 4.413 -11.540 -0.144 1.00 88.25 99 GLN A C 1
ATOM 811 O O . GLN A 1 99 ? 3.886 -12.006 0.859 1.00 88.25 99 GLN A O 1
ATOM 816 N N . LYS A 1 100 ? 5.351 -10.588 -0.055 1.00 85.12 100 LYS A N 1
ATOM 817 C CA . LYS A 1 100 ? 5.820 -10.068 1.239 1.00 85.12 100 LYS A CA 1
ATOM 818 C C . LYS A 1 100 ? 4.719 -9.393 2.051 1.00 85.12 100 LYS A C 1
ATOM 820 O O . LYS A 1 100 ? 4.768 -9.434 3.277 1.00 85.12 100 LYS A O 1
ATOM 825 N N . ILE A 1 101 ? 3.779 -8.719 1.389 1.00 90.44 101 ILE A N 1
ATOM 826 C CA . ILE A 1 101 ? 2.637 -8.096 2.062 1.00 90.44 101 ILE A CA 1
ATOM 827 C C . ILE A 1 101 ? 1.716 -9.180 2.617 1.00 90.44 101 ILE A C 1
ATOM 829 O O . ILE A 1 101 ? 1.407 -9.122 3.801 1.00 90.44 101 ILE A O 1
ATOM 833 N N . GLU A 1 102 ? 1.357 -10.183 1.815 1.00 92.56 102 GLU A N 1
ATOM 834 C CA . GLU A 1 102 ? 0.521 -11.320 2.228 1.00 92.56 102 GLU A CA 1
ATOM 835 C C . GLU A 1 102 ? 1.155 -12.109 3.387 1.00 92.56 102 GLU A C 1
ATOM 837 O O . GLU A 1 102 ? 0.469 -12.456 4.345 1.00 92.56 102 GLU A O 1
ATOM 842 N N . GLU A 1 103 ? 2.475 -12.320 3.355 1.00 90.25 103 GLU A N 1
ATOM 843 C CA . GLU A 1 103 ? 3.231 -12.952 4.445 1.00 90.25 103 GLU A CA 1
ATOM 844 C C . GLU A 1 103 ? 3.187 -12.124 5.743 1.00 90.25 103 GLU A C 1
ATOM 846 O O . GLU A 1 103 ? 3.044 -12.682 6.830 1.00 90.25 103 GLU A O 1
ATOM 851 N N . SER A 1 104 ? 3.303 -10.793 5.645 1.00 87.38 104 SER A N 1
ATOM 852 C CA . SER A 1 104 ? 3.275 -9.891 6.811 1.00 87.38 104 SER A CA 1
ATOM 853 C C . SER A 1 104 ? 1.872 -9.568 7.333 1.00 87.38 104 SER A C 1
ATOM 855 O O . SER A 1 104 ? 1.714 -9.248 8.509 1.00 87.38 104 SER A O 1
ATOM 857 N N . ILE A 1 105 ? 0.854 -9.639 6.473 1.00 93.69 105 ILE A N 1
ATOM 858 C CA . ILE A 1 105 ? -0.533 -9.276 6.768 1.00 93.69 105 ILE A CA 1
ATOM 859 C C . ILE A 1 105 ? -1.451 -10.396 6.249 1.00 93.69 105 ILE A C 1
ATOM 861 O O . ILE A 1 105 ? -2.120 -10.225 5.227 1.00 93.69 105 ILE A O 1
ATOM 865 N N . PRO A 1 106 ? -1.540 -11.539 6.958 1.00 89.38 106 PRO A N 1
ATOM 866 C CA . PRO A 1 106 ? -2.301 -12.701 6.484 1.00 89.38 106 PRO A CA 1
ATOM 867 C C . PRO A 1 106 ? -3.792 -12.428 6.243 1.00 89.38 106 PRO A C 1
ATOM 869 O O . PRO A 1 106 ? -4.439 -13.123 5.466 1.00 89.38 106 PRO A O 1
ATOM 872 N N . ASN A 1 107 ? -4.338 -11.402 6.902 1.00 90.44 107 ASN A N 1
ATOM 873 C CA . ASN A 1 107 ? -5.758 -11.048 6.866 1.00 90.44 107 ASN A CA 1
ATOM 874 C C . ASN A 1 107 ? -6.030 -9.815 5.986 1.00 90.44 107 ASN A C 1
ATOM 876 O O . ASN A 1 107 ? -7.018 -9.110 6.202 1.00 90.44 107 ASN A O 1
ATOM 880 N N . MET A 1 108 ? -5.127 -9.492 5.056 1.00 94.19 108 MET A N 1
ATOM 881 C CA . MET A 1 108 ? -5.304 -8.346 4.169 1.00 94.19 108 MET A CA 1
ATOM 882 C C . MET A 1 108 ? -6.521 -8.540 3.254 1.00 94.19 108 MET A C 1
ATOM 884 O O . MET A 1 108 ? -6.744 -9.616 2.705 1.00 94.19 108 MET A O 1
ATOM 888 N N . ASP A 1 109 ? -7.314 -7.485 3.068 1.00 97.50 109 ASP A N 1
ATOM 889 C CA . ASP A 1 109 ? -8.467 -7.522 2.170 1.00 97.50 109 ASP A CA 1
ATOM 890 C C . ASP A 1 109 ? -8.015 -7.639 0.710 1.00 97.50 109 ASP A C 1
ATOM 892 O O . ASP A 1 109 ? -7.210 -6.843 0.218 1.00 97.50 109 ASP A O 1
ATOM 896 N N . ASN A 1 110 ? -8.587 -8.618 0.006 1.00 96.94 110 ASN A N 1
ATOM 897 C CA . ASN A 1 110 ? -8.232 -8.914 -1.380 1.00 96.94 110 ASN A CA 1
ATOM 898 C C . ASN A 1 110 ? -8.497 -7.726 -2.315 1.00 96.94 110 ASN A C 1
ATOM 900 O O . ASN A 1 110 ? -7.724 -7.510 -3.239 1.00 96.94 110 ASN A O 1
ATOM 904 N N . ILE A 1 111 ? -9.531 -6.911 -2.065 1.00 97.94 111 ILE A N 1
ATOM 905 C CA . ILE A 1 111 ? -9.837 -5.748 -2.914 1.00 97.94 111 ILE A CA 1
ATOM 906 C C . ILE A 1 111 ? -8.758 -4.673 -2.741 1.00 97.94 111 ILE A C 1
ATOM 908 O O . ILE A 1 111 ? -8.265 -4.127 -3.730 1.00 97.94 111 ILE A O 1
ATOM 912 N N . ALA A 1 112 ? -8.363 -4.366 -1.502 1.00 97.81 112 ALA A N 1
ATOM 913 C CA . ALA A 1 112 ? -7.250 -3.455 -1.239 1.00 97.81 112 ALA A CA 1
ATOM 914 C C . ALA A 1 112 ? -5.949 -3.961 -1.883 1.00 97.81 112 ALA A C 1
ATOM 916 O O . ALA A 1 112 ? -5.217 -3.178 -2.496 1.00 97.81 112 ALA A O 1
ATOM 917 N N . LEU A 1 113 ? -5.683 -5.265 -1.778 1.00 96.69 113 LEU A N 1
ATOM 918 C CA . LEU A 1 113 ? -4.495 -5.890 -2.346 1.00 96.69 113 LEU A CA 1
ATOM 919 C C . LEU A 1 113 ? -4.502 -5.885 -3.880 1.00 96.69 113 LEU A C 1
ATOM 921 O O . LEU A 1 113 ? -3.470 -5.597 -4.479 1.00 96.69 113 LEU A O 1
ATOM 925 N N . ASP A 1 114 ? -5.647 -6.127 -4.519 1.00 97.75 114 ASP A N 1
ATOM 926 C CA . ASP A 1 114 ? -5.810 -6.081 -5.975 1.00 97.75 114 ASP A CA 1
ATOM 927 C C . ASP A 1 114 ? -5.519 -4.681 -6.523 1.00 97.75 114 ASP A C 1
ATOM 929 O O . ASP A 1 114 ? -4.733 -4.529 -7.460 1.00 97.75 114 ASP A O 1
ATOM 933 N N . TYR A 1 115 ? -6.076 -3.641 -5.893 1.00 98.38 115 TYR A N 1
ATOM 934 C CA . TYR A 1 115 ? -5.768 -2.258 -6.257 1.00 98.38 115 TYR A CA 1
ATOM 935 C C . TYR A 1 115 ? -4.288 -1.927 -6.063 1.00 98.38 115 TYR A C 1
ATOM 937 O O . TYR A 1 115 ? -3.686 -1.256 -6.904 1.00 98.38 115 TYR A O 1
ATOM 945 N N . PHE A 1 116 ? -3.674 -2.401 -4.978 1.00 97.38 116 PHE A N 1
ATOM 946 C CA . PHE A 1 116 ? -2.250 -2.175 -4.776 1.00 97.38 116 PHE A CA 1
ATOM 947 C C . PHE A 1 116 ? -1.412 -2.926 -5.817 1.00 97.38 116 PHE A C 1
ATOM 949 O 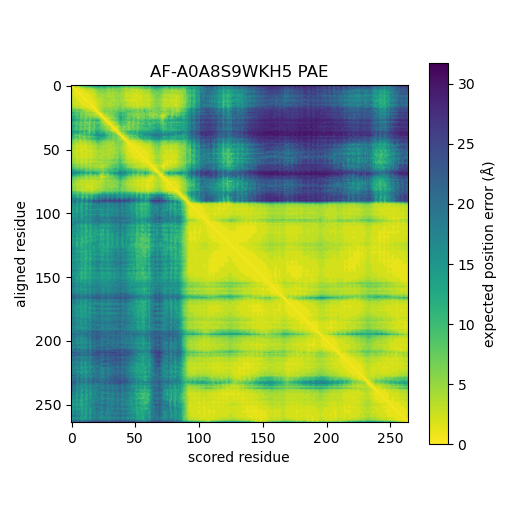O . PHE A 1 116 ? -0.514 -2.330 -6.407 1.00 97.38 116 PHE A O 1
ATOM 956 N N . ARG A 1 117 ? -1.746 -4.180 -6.138 1.00 96.25 117 ARG A N 1
ATOM 957 C CA . ARG A 1 117 ? -1.086 -4.974 -7.185 1.00 96.25 117 ARG A CA 1
ATOM 958 C C . ARG A 1 117 ? -1.145 -4.277 -8.541 1.00 96.25 117 ARG A C 1
ATOM 960 O O . ARG A 1 117 ? -0.117 -4.172 -9.210 1.00 96.25 117 ARG A O 1
ATOM 967 N N . GLU A 1 118 ? -2.307 -3.745 -8.913 1.00 97.44 118 GLU A N 1
ATOM 968 C CA . GLU A 1 118 ? -2.478 -2.957 -10.138 1.00 97.44 118 GLU A CA 1
ATOM 969 C C . GLU A 1 118 ? -1.548 -1.737 -10.147 1.00 97.44 118 GLU A C 1
ATOM 971 O O . GLU A 1 118 ? -0.915 -1.423 -11.157 1.00 97.44 118 GLU A O 1
ATOM 976 N N . SER A 1 119 ? -1.386 -1.084 -8.994 1.00 96.00 119 SER A N 1
ATOM 977 C CA . SER A 1 119 ? -0.489 0.060 -8.877 1.00 96.00 119 SER A CA 1
ATOM 978 C C . SER A 1 119 ? 0.979 -0.294 -9.098 1.00 96.00 119 SER A C 1
ATOM 980 O O . SER A 1 119 ? 1.692 0.457 -9.763 1.00 96.00 119 SER A O 1
ATOM 982 N N . LEU A 1 120 ? 1.424 -1.459 -8.619 1.00 94.12 120 LEU A N 1
ATOM 983 C CA . LEU A 1 120 ? 2.789 -1.944 -8.818 1.00 94.12 120 LEU A CA 1
ATOM 984 C C . LEU A 1 120 ? 3.060 -2.236 -10.294 1.00 94.12 120 LEU A C 1
ATOM 986 O O . LEU A 1 120 ? 4.088 -1.822 -10.833 1.00 94.12 120 LEU A O 1
ATOM 990 N N . TRP A 1 121 ? 2.112 -2.885 -10.973 1.00 93.81 121 TRP A N 1
ATOM 991 C CA . TRP A 1 121 ? 2.202 -3.119 -12.414 1.00 93.81 121 TRP A CA 1
ATOM 992 C C . TRP A 1 121 ? 2.193 -1.816 -13.210 1.00 93.81 121 TRP A C 1
ATOM 994 O O . TRP A 1 121 ? 2.995 -1.648 -14.131 1.00 93.81 121 TRP A O 1
ATOM 1004 N N . ALA A 1 122 ? 1.355 -0.857 -12.821 1.00 94.38 122 ALA A N 1
ATOM 1005 C CA . ALA A 1 122 ? 1.336 0.466 -13.425 1.00 94.38 122 ALA A CA 1
ATOM 1006 C C . ALA A 1 122 ? 2.670 1.208 -13.224 1.00 94.38 122 ALA A C 1
ATOM 1008 O O . ALA A 1 122 ? 3.161 1.815 -14.175 1.00 94.38 122 ALA A O 1
ATOM 1009 N N . ILE A 1 123 ? 3.304 1.116 -12.047 1.00 90.44 123 ILE A N 1
ATOM 1010 C CA . ILE A 1 123 ? 4.655 1.657 -11.802 1.00 90.44 123 ILE A CA 1
ATOM 1011 C C . ILE A 1 123 ? 5.670 0.993 -12.730 1.00 90.44 123 ILE A C 1
ATOM 1013 O O . ILE A 1 123 ? 6.397 1.706 -13.424 1.00 90.44 123 ILE A O 1
ATOM 1017 N N . LYS A 1 124 ? 5.675 -0.346 -12.806 1.00 84.81 124 LYS A N 1
ATOM 1018 C CA . LYS A 1 124 ? 6.571 -1.107 -13.696 1.00 84.81 124 LYS A CA 1
ATOM 1019 C C . LYS A 1 124 ? 6.412 -0.676 -15.161 1.00 84.81 124 LYS A C 1
ATOM 1021 O O . LYS A 1 124 ? 7.384 -0.593 -15.901 1.00 84.81 124 LYS A O 1
ATOM 1026 N N . LYS A 1 125 ? 5.194 -0.313 -15.580 1.00 87.38 125 LYS A N 1
ATOM 1027 C CA . LYS A 1 125 ? 4.883 0.184 -16.933 1.00 87.38 125 LYS A CA 1
ATOM 1028 C C . LYS A 1 125 ? 4.932 1.708 -17.096 1.00 87.38 125 LYS A C 1
ATOM 1030 O O . LYS A 1 125 ? 4.539 2.209 -18.146 1.00 87.38 125 LYS A O 1
ATOM 1035 N N . ARG A 1 126 ? 5.429 2.456 -16.102 1.00 86.94 126 ARG A N 1
ATOM 1036 C CA . ARG A 1 126 ? 5.518 3.936 -16.098 1.00 86.94 126 ARG A CA 1
ATOM 1037 C C . ARG A 1 126 ? 4.177 4.661 -16.243 1.00 86.94 126 ARG A C 1
ATOM 1039 O O . ARG A 1 126 ? 4.117 5.826 -16.636 1.00 86.94 126 ARG A O 1
ATOM 1046 N N . LEU A 1 127 ? 3.081 3.995 -15.902 1.00 92.56 127 LEU A N 1
ATOM 1047 C CA . LEU A 1 127 ? 1.729 4.542 -15.904 1.00 92.56 127 LEU A CA 1
ATOM 1048 C C . LEU A 1 127 ? 1.447 5.229 -14.560 1.00 92.56 127 LEU A C 1
ATOM 1050 O O . LEU A 1 127 ? 0.560 4.830 -13.809 1.00 92.56 127 LEU A O 1
ATOM 1054 N N . TYR A 1 128 ? 2.221 6.271 -14.237 1.00 92.94 128 TYR A N 1
ATOM 1055 C CA . TYR A 1 128 ? 2.232 6.901 -12.907 1.00 92.94 128 TYR A CA 1
ATOM 1056 C C . TYR A 1 128 ? 0.887 7.497 -12.481 1.00 92.94 128 TYR A C 1
ATOM 1058 O O . TYR A 1 128 ? 0.563 7.506 -11.292 1.00 92.94 128 TYR A O 1
ATOM 1066 N N . LEU A 1 129 ? 0.083 7.955 -13.443 1.00 94.25 129 LEU A N 1
ATOM 1067 C CA . LEU A 1 129 ? -1.279 8.411 -13.183 1.00 94.25 129 LEU A CA 1
ATOM 1068 C C . LEU A 1 129 ? -2.160 7.247 -12.696 1.00 94.25 129 LEU A C 1
ATOM 1070 O O . LEU A 1 129 ? -2.757 7.336 -11.625 1.00 94.25 129 LEU A O 1
ATOM 1074 N N . SER A 1 130 ? -2.167 6.131 -13.433 1.00 95.12 130 SER A N 1
ATOM 1075 C CA . SER A 1 130 ? -2.916 4.916 -13.085 1.00 95.12 130 SER A CA 1
ATOM 1076 C C . SER A 1 130 ? -2.442 4.309 -11.766 1.00 95.12 130 SER A C 1
ATOM 1078 O O . SER A 1 130 ? -3.267 3.939 -10.932 1.00 95.12 130 SER A O 1
ATOM 1080 N N . ALA A 1 131 ? -1.126 4.273 -11.538 1.00 95.81 131 ALA A N 1
ATOM 1081 C CA . ALA A 1 131 ? -0.538 3.810 -10.284 1.00 95.81 131 ALA A CA 1
ATOM 1082 C C . ALA A 1 131 ? -1.011 4.640 -9.087 1.00 95.81 131 ALA A C 1
ATOM 1084 O O . ALA A 1 131 ? -1.388 4.108 -8.048 1.00 95.81 131 ALA A O 1
ATOM 1085 N N . THR A 1 132 ? -1.033 5.963 -9.244 1.00 96.19 132 THR A N 1
ATOM 1086 C CA . THR A 1 132 ? -1.479 6.871 -8.187 1.00 96.19 132 THR A CA 1
ATOM 1087 C C . THR A 1 132 ? -2.959 6.682 -7.864 1.00 96.19 132 THR A C 1
ATOM 1089 O O . THR A 1 132 ? -3.337 6.670 -6.691 1.00 96.19 132 THR A O 1
ATOM 1092 N N . VAL A 1 133 ? -3.800 6.515 -8.889 1.00 96.62 133 VAL A N 1
ATOM 1093 C CA . VAL A 1 133 ? -5.236 6.282 -8.695 1.00 96.62 133 VAL A CA 1
ATOM 1094 C C . VAL A 1 133 ? -5.476 4.983 -7.929 1.00 96.62 133 VAL A C 1
ATOM 1096 O O . VAL A 1 133 ? -6.178 4.985 -6.919 1.00 96.62 133 VAL A O 1
ATOM 1099 N N . THR A 1 134 ? -4.847 3.896 -8.369 1.00 97.38 134 THR A N 1
ATOM 1100 C CA . THR A 1 134 ? -5.034 2.554 -7.803 1.00 97.38 134 THR A CA 1
ATOM 1101 C C . THR A 1 134 ? -4.453 2.426 -6.389 1.00 97.38 134 THR A C 1
ATOM 1103 O O . THR A 1 134 ? -5.150 1.920 -5.514 1.00 97.38 134 THR A O 1
ATOM 1106 N N . MET A 1 135 ? -3.286 3.016 -6.082 1.00 96.75 135 MET A N 1
ATOM 1107 C CA . MET A 1 135 ? -2.811 3.141 -4.686 1.00 96.75 135 MET A CA 1
ATOM 1108 C C . MET A 1 135 ? -3.807 3.900 -3.801 1.00 96.75 135 MET A C 1
ATOM 1110 O O . MET A 1 135 ? -4.053 3.525 -2.654 1.00 96.75 135 MET A O 1
ATOM 1114 N N . GLY A 1 136 ? -4.405 4.969 -4.331 1.00 97.44 136 GLY A N 1
ATOM 1115 C CA . GLY A 1 136 ? -5.428 5.732 -3.624 1.00 97.44 136 GLY A CA 1
ATOM 1116 C C . GLY A 1 136 ? -6.697 4.932 -3.329 1.00 97.44 136 GLY A C 1
ATOM 1117 O O . GLY A 1 136 ? -7.299 5.117 -2.272 1.00 97.44 136 GLY A O 1
ATOM 1118 N N . CYS A 1 137 ? -7.109 4.053 -4.244 1.00 97.75 137 CYS A N 1
ATOM 1119 C CA . CYS A 1 137 ? -8.219 3.121 -4.032 1.00 97.75 137 CYS A CA 1
ATOM 1120 C C . CYS A 1 137 ? -7.878 2.072 -2.966 1.00 97.75 137 CYS A C 1
ATOM 1122 O O . CYS A 1 137 ? -8.695 1.831 -2.080 1.00 97.75 137 CYS A O 1
ATOM 1124 N N . ALA A 1 138 ? -6.661 1.518 -2.996 1.00 98.19 138 ALA A N 1
ATOM 1125 C CA . ALA A 1 138 ? -6.186 0.579 -1.983 1.00 98.19 138 ALA A CA 1
ATOM 1126 C C . ALA A 1 138 ? -6.198 1.204 -0.575 1.00 98.19 138 ALA A C 1
ATOM 1128 O O . ALA A 1 138 ? -6.755 0.628 0.357 1.00 98.19 138 ALA A O 1
ATOM 1129 N N . SER A 1 139 ? -5.665 2.425 -0.427 1.00 98.12 139 SER A N 1
ATOM 1130 C CA . SER A 1 139 ? -5.688 3.162 0.846 1.00 98.12 139 SER A CA 1
ATOM 1131 C C . SER A 1 139 ? -7.110 3.480 1.319 1.00 98.12 139 SER A C 1
ATOM 1133 O O . SER A 1 139 ? -7.415 3.284 2.496 1.00 98.12 139 SER A O 1
ATOM 1135 N N . GLU A 1 140 ? -8.002 3.929 0.428 1.00 97.81 140 GLU A N 1
ATOM 1136 C CA . GLU A 1 140 ? -9.400 4.187 0.794 1.00 97.81 140 GLU A CA 1
ATOM 1137 C C . GLU A 1 140 ? -10.102 2.917 1.283 1.00 97.81 140 GLU A C 1
ATOM 1139 O O . GLU A 1 140 ? -10.777 2.967 2.312 1.00 97.81 140 GLU A O 1
ATOM 1144 N N . ARG A 1 141 ? -9.910 1.780 0.600 1.00 97.88 141 ARG A N 1
ATOM 1145 C CA . ARG A 1 141 ? -10.482 0.496 1.022 1.00 97.88 141 ARG A CA 1
ATOM 1146 C C . ARG A 1 141 ? -9.983 0.090 2.408 1.00 97.88 141 ARG A C 1
ATOM 1148 O O . ARG A 1 141 ? -10.811 -0.215 3.262 1.00 97.88 141 ARG A O 1
ATOM 1155 N N . SER A 1 142 ? -8.675 0.160 2.659 1.00 98.12 142 SER A N 1
ATOM 1156 C CA . SER A 1 142 ? -8.094 -0.166 3.969 1.00 98.12 142 SER A CA 1
ATOM 1157 C C . SER A 1 142 ? -8.646 0.723 5.095 1.00 98.12 142 SER A C 1
ATOM 1159 O O . SER A 1 142 ? -8.975 0.228 6.170 1.00 98.12 142 SER A O 1
ATOM 1161 N N . ILE A 1 143 ? -8.824 2.028 4.858 1.00 97.81 143 ILE A N 1
ATOM 1162 C CA . ILE A 1 143 ? -9.421 2.934 5.856 1.00 97.81 143 ILE A CA 1
ATOM 1163 C C . ILE A 1 143 ? -10.905 2.644 6.087 1.00 97.81 143 ILE A C 1
ATOM 1165 O O . ILE A 1 143 ? -11.363 2.715 7.225 1.00 97.81 143 ILE A O 1
ATOM 1169 N N . LEU A 1 144 ? -11.666 2.319 5.039 1.00 97.50 144 LEU A N 1
ATOM 1170 C CA . LEU A 1 144 ? -13.070 1.933 5.188 1.00 97.50 144 LEU A CA 1
ATOM 1171 C C . LEU A 1 144 ? -13.219 0.670 6.040 1.00 97.50 144 LEU A C 1
ATOM 1173 O O . LEU A 1 144 ? -14.066 0.655 6.924 1.00 97.50 144 LEU A O 1
ATOM 1177 N N . LEU A 1 145 ? -12.352 -0.324 5.844 1.00 97.88 145 LEU A N 1
ATOM 1178 C CA . LEU A 1 145 ? -12.320 -1.537 6.665 1.00 97.88 145 LEU A CA 1
ATOM 1179 C C . LEU A 1 145 ? -11.987 -1.246 8.129 1.00 97.88 145 LEU A C 1
ATOM 1181 O O . LEU A 1 145 ? -12.620 -1.792 9.025 1.00 97.88 145 LEU A O 1
ATOM 1185 N N . LEU A 1 146 ? -11.036 -0.345 8.391 1.00 97.75 146 LEU A N 1
ATOM 1186 C CA . LEU A 1 146 ? -10.738 0.076 9.761 1.00 97.75 146 LEU A CA 1
ATOM 1187 C C . LEU A 1 146 ? -11.936 0.778 10.411 1.00 97.75 146 LEU A C 1
ATOM 1189 O O . LEU A 1 146 ? -12.213 0.563 11.587 1.00 97.75 146 LEU A O 1
ATOM 1193 N N . ILE A 1 147 ? -12.665 1.600 9.653 1.00 97.31 147 ILE A N 1
ATOM 1194 C CA . ILE A 1 147 ? -13.904 2.225 10.131 1.00 97.31 147 ILE A CA 1
ATOM 1195 C C . ILE A 1 147 ? -14.955 1.158 10.446 1.00 97.31 147 ILE A C 1
ATOM 1197 O O . ILE A 1 147 ? -15.575 1.235 11.501 1.00 97.31 147 ILE A O 1
ATOM 1201 N N . GLU A 1 148 ? -15.153 0.181 9.559 1.00 96.88 148 GLU A N 1
ATOM 1202 C CA . GLU A 1 148 ? -16.079 -0.939 9.771 1.00 96.88 148 GLU A CA 1
ATOM 1203 C C . GLU A 1 148 ? -15.725 -1.699 11.057 1.00 96.88 148 GLU A C 1
ATOM 1205 O O . GLU A 1 148 ? -16.571 -1.813 11.939 1.00 96.88 148 GLU A O 1
ATOM 1210 N N . ALA A 1 149 ? -14.456 -2.074 11.243 1.00 97.44 149 ALA A N 1
ATOM 1211 C CA . ALA A 1 149 ? -13.987 -2.751 12.452 1.00 97.44 149 ALA A CA 1
ATOM 1212 C C . ALA A 1 149 ? -14.194 -1.916 13.732 1.00 97.44 149 ALA A C 1
ATOM 1214 O O . ALA A 1 149 ? -14.569 -2.453 14.771 1.00 97.44 149 ALA A O 1
ATOM 1215 N N . VAL A 1 150 ? -13.994 -0.593 13.677 1.00 96.88 150 VAL A N 1
ATOM 1216 C CA . VAL A 1 150 ? -14.278 0.298 14.818 1.00 96.88 150 VAL A CA 1
ATOM 1217 C C . VAL A 1 150 ? -15.777 0.358 15.124 1.00 96.88 150 VAL A C 1
ATOM 1219 O O . VAL A 1 150 ? -16.162 0.375 16.291 1.00 96.88 150 VAL A O 1
ATOM 1222 N N . LEU A 1 151 ? -16.639 0.393 14.108 1.00 96.12 151 LEU A N 1
ATOM 1223 C CA . LEU A 1 151 ? -18.090 0.391 14.313 1.00 96.12 151 LEU A CA 1
ATOM 1224 C C . LEU A 1 151 ? -18.578 -0.941 14.893 1.00 96.12 151 LEU A C 1
ATOM 1226 O O . LEU A 1 151 ? -19.402 -0.930 15.808 1.00 96.12 151 LEU A O 1
ATOM 1230 N N . ASP A 1 152 ? -18.024 -2.057 14.421 1.00 96.38 152 ASP A N 1
ATOM 1231 C CA . ASP A 1 152 ? -18.304 -3.395 14.946 1.00 96.38 152 ASP A CA 1
ATOM 1232 C C . ASP A 1 152 ? -17.814 -3.558 16.389 1.00 96.38 152 ASP A C 1
ATOM 1234 O O . ASP A 1 152 ? -18.455 -4.243 17.185 1.00 96.38 152 ASP A O 1
ATOM 1238 N N . HIS A 1 153 ? -16.722 -2.877 16.754 1.00 96.38 153 HIS A N 1
ATOM 1239 C CA . HIS A 1 153 ? -16.215 -2.827 18.123 1.00 96.38 153 HIS A CA 1
ATOM 1240 C C . HIS A 1 153 ? -17.145 -2.054 19.080 1.00 96.38 153 HIS A C 1
ATOM 1242 O O . HIS A 1 153 ? -17.240 -2.383 20.264 1.00 96.38 153 HIS A O 1
ATOM 1248 N N . TYR A 1 154 ? -17.893 -1.066 18.573 1.00 96.00 154 TYR A N 1
ATOM 1249 C CA . TYR A 1 154 ? -18.868 -0.277 19.338 1.00 96.00 154 TYR A CA 1
ATOM 1250 C C . TYR A 1 154 ? -20.314 -0.469 18.832 1.00 96.00 154 TYR A C 1
ATOM 1252 O O . TYR A 1 154 ? -20.996 0.514 18.518 1.00 96.00 154 TYR A O 1
ATOM 1260 N N . PRO A 1 155 ? -20.863 -1.701 18.827 1.00 94.88 155 PRO A N 1
ATOM 1261 C CA . PRO A 1 155 ? -22.120 -2.007 18.134 1.00 94.88 155 PRO A CA 1
ATOM 1262 C C . PRO A 1 155 ? -23.341 -1.324 18.774 1.00 94.88 155 PRO A C 1
ATOM 1264 O O . PRO A 1 155 ? -24.377 -1.135 18.137 1.00 94.88 155 PRO A O 1
ATOM 1267 N N . ASN A 1 156 ? -23.225 -0.929 20.046 1.00 96.19 156 ASN A N 1
ATOM 1268 C CA . ASN A 1 156 ? -24.286 -0.270 20.806 1.00 96.19 156 ASN A CA 1
ATOM 1269 C C . ASN A 1 156 ? -24.197 1.269 20.781 1.00 96.19 156 ASN A C 1
ATOM 1271 O O . ASN A 1 156 ? -25.122 1.935 21.257 1.00 96.19 156 ASN A O 1
ATOM 1275 N N . ASP A 1 157 ? -23.132 1.856 20.221 1.00 95.81 157 ASP A N 1
ATOM 1276 C CA . ASP A 1 157 ? -22.974 3.312 20.121 1.00 95.81 157 ASP A CA 1
ATOM 1277 C C . ASP A 1 157 ? -23.718 3.857 18.890 1.00 95.81 157 ASP A C 1
ATOM 1279 O O . ASP A 1 157 ? -23.153 4.170 17.839 1.00 95.81 157 ASP A O 1
ATOM 1283 N N . LYS A 1 158 ? -25.044 3.973 19.026 1.00 95.25 158 LYS A N 1
ATOM 1284 C CA . LYS A 1 158 ? -25.929 4.472 17.958 1.00 95.25 158 LYS A CA 1
ATOM 1285 C C . LYS A 1 158 ? -25.555 5.878 17.482 1.00 95.25 158 LYS A C 1
ATOM 1287 O O . LYS A 1 158 ? -25.800 6.210 16.321 1.00 95.25 158 LYS A O 1
ATOM 1292 N N . THR A 1 159 ? -24.987 6.703 18.362 1.00 94.94 159 THR A N 1
ATOM 1293 C CA . THR A 1 159 ? -24.549 8.060 18.022 1.00 94.94 159 THR A CA 1
ATOM 1294 C C . THR A 1 159 ? -23.355 8.000 17.081 1.00 94.94 159 THR A C 1
ATOM 1296 O O . THR A 1 159 ? -23.410 8.599 16.008 1.00 94.94 159 THR A O 1
ATOM 1299 N N . LEU A 1 160 ? -22.332 7.212 17.425 1.00 94.12 160 LEU A N 1
ATOM 1300 C CA . LEU A 1 160 ? -21.149 7.005 16.592 1.00 94.12 160 LEU A CA 1
ATOM 1301 C C . LEU A 1 160 ? -21.521 6.460 15.206 1.00 94.12 160 LEU A C 1
ATOM 1303 O O . LEU A 1 160 ? -21.136 7.033 14.185 1.00 94.12 160 LEU A O 1
ATOM 1307 N N . ILE A 1 161 ? -22.347 5.410 15.162 1.00 94.81 161 ILE A N 1
ATOM 1308 C CA . ILE A 1 161 ? -22.832 4.812 13.908 1.00 94.81 161 ILE A CA 1
ATOM 1309 C C . ILE A 1 161 ? -23.572 5.861 13.059 1.00 94.81 161 ILE A C 1
ATOM 1311 O O . ILE A 1 161 ? -23.358 5.966 11.846 1.00 94.81 161 ILE A O 1
ATOM 1315 N N . SER A 1 162 ? -24.415 6.693 13.682 1.00 94.50 162 SER A N 1
ATOM 1316 C CA . SER A 1 162 ? -25.108 7.781 12.985 1.00 94.50 162 SER A CA 1
ATOM 1317 C C . SER A 1 162 ? -24.137 8.827 12.422 1.00 94.50 162 SER A C 1
ATOM 1319 O O . SER A 1 162 ? -24.334 9.327 11.317 1.00 94.50 162 SER A O 1
ATOM 1321 N N . GLU A 1 163 ? -23.073 9.175 13.144 1.00 94.25 163 GLU A N 1
ATOM 1322 C CA . GLU A 1 163 ? -22.087 10.154 12.676 1.00 94.25 163 GLU A CA 1
ATOM 1323 C C . GLU A 1 163 ? -21.297 9.661 11.459 1.00 94.25 163 GLU A C 1
ATOM 1325 O O . GLU A 1 163 ? -21.143 10.411 10.490 1.00 94.25 163 GLU A O 1
ATOM 1330 N N . PHE A 1 164 ? -20.882 8.391 11.450 1.00 93.81 164 PHE A N 1
ATOM 1331 C CA . PHE A 1 164 ? -20.187 7.793 10.306 1.00 93.81 164 PHE A CA 1
ATOM 1332 C C . PHE A 1 164 ? -21.079 7.620 9.070 1.00 93.81 164 PHE A C 1
ATOM 1334 O O . PHE A 1 164 ? -20.585 7.691 7.940 1.00 93.81 164 PHE A O 1
ATOM 1341 N N . THR A 1 165 ? -22.389 7.435 9.252 1.00 90.12 165 THR A N 1
ATOM 1342 C CA . THR A 1 165 ? -23.349 7.247 8.147 1.00 90.12 165 THR A CA 1
ATOM 1343 C C . THR A 1 165 ? -23.831 8.560 7.519 1.00 90.12 165 THR A C 1
ATOM 1345 O O . THR A 1 165 ? -24.244 8.561 6.361 1.00 90.12 165 THR A O 1
ATOM 1348 N N . LYS A 1 166 ? -23.710 9.704 8.210 1.00 91.75 166 LYS A N 1
ATOM 1349 C CA . LYS A 1 166 ? -24.138 11.026 7.699 1.00 91.75 166 LYS A CA 1
ATOM 1350 C C . LYS A 1 166 ? -23.351 11.537 6.488 1.00 91.75 166 LYS A C 1
ATOM 1352 O O . LYS A 1 166 ? -23.856 12.380 5.749 1.00 91.75 166 LYS A O 1
ATOM 1357 N N . SER A 1 167 ? -22.099 11.116 6.308 1.00 86.38 167 SER A N 1
ATOM 1358 C CA . SER A 1 167 ? -21.206 11.672 5.285 1.00 86.38 167 SER A CA 1
ATOM 1359 C C . SER A 1 167 ? -20.723 10.610 4.308 1.00 86.38 167 SER A C 1
ATOM 1361 O O . SER A 1 167 ? -20.046 9.667 4.700 1.00 86.38 167 SER A O 1
ATOM 1363 N N . TYR A 1 168 ? -20.927 10.851 3.012 1.00 87.88 168 TYR A N 1
ATOM 1364 C CA . TYR A 1 168 ? -20.307 10.062 1.941 1.00 87.88 168 TYR A CA 1
ATOM 1365 C C . TYR A 1 168 ? -18.818 10.385 1.730 1.00 87.88 168 TYR A C 1
ATOM 1367 O O . TYR A 1 168 ? -18.097 9.615 1.108 1.00 87.88 168 TYR A O 1
ATOM 1375 N N . SER A 1 169 ? -18.324 11.517 2.245 1.00 93.00 169 SER A N 1
ATOM 1376 C CA . SER A 1 169 ? -16.924 11.916 2.065 1.00 93.00 169 SER A CA 1
ATOM 1377 C C . SER A 1 169 ? -15.985 11.098 2.949 1.00 93.00 169 SER A C 1
ATOM 1379 O O . SER A 1 169 ? -16.033 11.224 4.177 1.00 93.00 169 SER A O 1
ATOM 1381 N N . ILE A 1 170 ? -15.060 10.364 2.325 1.00 93.81 170 ILE A N 1
ATOM 1382 C CA . ILE A 1 170 ? -14.017 9.611 3.031 1.00 93.81 170 ILE A CA 1
ATOM 1383 C C . ILE A 1 170 ? -13.132 10.505 3.906 1.00 93.81 170 ILE A C 1
ATOM 1385 O O . ILE A 1 170 ? -12.790 10.122 5.017 1.00 93.81 170 ILE A O 1
ATOM 1389 N N . LYS A 1 171 ? -12.835 11.742 3.475 1.00 94.62 171 LYS A N 1
ATOM 1390 C CA . LYS A 1 171 ? -12.048 12.698 4.276 1.00 94.62 171 LYS A CA 1
ATOM 1391 C C . LYS A 1 171 ? -12.716 12.964 5.627 1.00 94.62 171 LYS A C 1
ATOM 1393 O O . LYS A 1 171 ? -12.050 12.939 6.653 1.00 94.62 171 LYS A O 1
ATOM 1398 N N . LYS A 1 172 ? -14.032 13.209 5.623 1.00 95.38 172 LYS A N 1
ATOM 1399 C CA . LYS A 1 172 ? -14.794 13.464 6.854 1.00 95.38 172 LYS A CA 1
ATOM 1400 C C . LYS A 1 172 ? -14.856 12.220 7.740 1.00 95.38 172 LYS A C 1
ATOM 1402 O O . LYS A 1 172 ? -14.674 12.346 8.945 1.00 95.38 172 LYS A O 1
ATOM 1407 N N . LYS A 1 173 ? -15.068 11.038 7.145 1.00 96.00 173 LYS A N 1
ATOM 1408 C CA . LYS A 1 173 ? -15.055 9.764 7.879 1.00 96.00 173 LYS A CA 1
ATOM 1409 C C . LYS A 1 173 ? -13.698 9.499 8.532 1.00 96.00 173 LYS A C 1
ATOM 1411 O O . LYS A 1 173 ? -13.655 9.132 9.695 1.00 96.00 173 LYS A O 1
ATOM 1416 N N . PHE A 1 174 ? -12.602 9.755 7.825 1.00 96.44 174 PHE A N 1
ATOM 1417 C CA . PHE A 1 174 ? -11.255 9.614 8.371 1.00 96.44 174 PHE A CA 1
ATOM 1418 C C . PHE A 1 174 ? -10.997 10.577 9.539 1.00 96.44 174 PHE A C 1
ATOM 1420 O O . PHE A 1 174 ? -10.522 10.158 10.589 1.00 96.44 174 PHE A O 1
ATOM 1427 N N . SER A 1 175 ? -11.367 11.856 9.409 1.00 95.44 175 SER A N 1
ATOM 1428 C CA . SER A 1 175 ? -11.245 12.804 10.527 1.00 95.44 175 SER A CA 1
ATOM 1429 C C . SER A 1 175 ? -12.054 12.361 11.750 1.00 95.44 175 SER A C 1
ATOM 1431 O O . SER A 1 175 ? -11.589 12.518 12.878 1.00 95.44 175 SER A O 1
ATOM 1433 N N . LEU A 1 176 ? -13.243 11.787 11.532 1.00 95.88 176 LEU A N 1
ATOM 1434 C CA . LEU A 1 176 ? -14.045 11.207 12.604 1.00 95.88 176 LEU A CA 1
ATOM 1435 C C . LEU A 1 176 ? -13.363 9.978 13.219 1.00 95.88 176 LEU A C 1
ATOM 1437 O O . LEU A 1 176 ? -13.276 9.918 14.434 1.00 95.88 176 LEU A O 1
ATOM 1441 N N . LEU A 1 177 ? -12.798 9.068 12.418 1.00 96.75 177 LEU A N 1
ATOM 1442 C CA . LEU A 1 177 ? -12.025 7.912 12.895 1.00 96.75 177 LEU A CA 1
ATOM 1443 C C . LEU A 1 177 ? -10.888 8.328 13.834 1.00 96.75 177 LEU A C 1
ATOM 1445 O O . LEU A 1 177 ? -10.804 7.821 14.949 1.00 96.75 177 LEU A O 1
ATOM 1449 N N . ILE A 1 178 ? -10.043 9.277 13.420 1.00 95.75 178 ILE A N 1
ATOM 1450 C CA . ILE A 1 178 ? -8.930 9.754 14.257 1.00 95.75 178 ILE A CA 1
ATOM 1451 C C . ILE A 1 178 ? -9.447 10.378 15.557 1.00 95.75 178 ILE A C 1
ATOM 1453 O O . ILE A 1 178 ? -8.883 10.143 16.627 1.00 95.75 178 ILE A O 1
ATOM 1457 N N . LYS A 1 179 ? -10.544 11.141 15.486 1.00 95.50 179 LYS A N 1
ATOM 1458 C CA . LYS A 1 179 ? -11.210 11.697 16.668 1.00 95.50 179 LYS A CA 1
ATOM 1459 C C . LYS A 1 179 ? -11.714 10.583 17.595 1.00 95.50 179 LYS A C 1
ATOM 1461 O O . LYS A 1 179 ? -11.427 10.631 18.786 1.00 95.50 179 LYS A O 1
ATOM 1466 N N . THR A 1 180 ? -12.387 9.565 17.060 1.00 95.25 180 THR A N 1
ATOM 1467 C CA . THR A 1 180 ? -12.900 8.413 17.813 1.00 95.25 180 THR A CA 1
ATOM 1468 C C . THR A 1 180 ? -11.778 7.654 18.514 1.00 95.25 180 THR A C 1
ATOM 1470 O O . THR A 1 180 ? -11.883 7.424 19.713 1.00 95.25 180 THR A O 1
ATOM 1473 N N . ILE A 1 181 ? -10.684 7.333 17.811 1.00 94.38 181 ILE A N 1
ATOM 1474 C CA . ILE A 1 181 ? -9.517 6.640 18.386 1.00 94.38 181 ILE A CA 1
ATOM 1475 C C . ILE A 1 181 ? -8.984 7.393 19.616 1.00 94.38 181 ILE A C 1
ATOM 1477 O O . ILE A 1 181 ? -8.674 6.773 20.635 1.00 94.38 181 ILE A O 1
ATOM 1481 N N . LYS A 1 182 ? -8.910 8.729 19.536 1.00 93.31 182 LYS A N 1
ATOM 1482 C CA . LYS A 1 182 ? -8.432 9.594 20.625 1.00 93.31 182 LYS A CA 1
ATOM 1483 C C . LYS A 1 182 ? -9.435 9.698 21.774 1.00 93.31 182 LYS A C 1
ATOM 1485 O O . LYS A 1 182 ? -9.070 9.460 22.919 1.00 93.31 182 LYS A O 1
ATOM 1490 N N . GLU A 1 183 ? -10.685 10.049 21.484 1.00 95.00 183 GL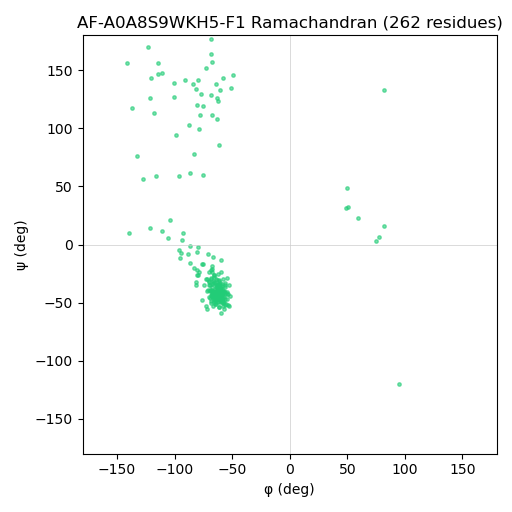U A N 1
ATOM 1491 C CA . GLU A 1 183 ? -11.708 10.321 22.505 1.00 95.00 183 GLU A CA 1
ATOM 1492 C C . GLU A 1 183 ? -12.153 9.068 23.258 1.00 95.00 183 GLU A C 1
ATOM 1494 O O . GLU A 1 183 ? -12.406 9.138 24.459 1.00 95.00 183 GLU A O 1
ATOM 1499 N N . LYS A 1 184 ? -12.214 7.920 22.576 1.00 94.19 184 LYS A N 1
ATOM 1500 C CA . LYS A 1 184 ? -12.494 6.623 23.204 1.00 94.19 184 LYS A CA 1
ATOM 1501 C C . LYS A 1 184 ? -11.264 6.016 23.874 1.00 94.19 184 LYS A C 1
ATOM 1503 O O . LYS A 1 184 ? -11.375 5.004 24.546 1.00 94.19 184 LYS A O 1
ATOM 1508 N N . ASN A 1 185 ? -10.089 6.631 23.712 1.00 94.62 185 ASN A N 1
ATOM 1509 C CA . ASN A 1 185 ? -8.826 6.108 24.218 1.00 94.62 185 ASN A CA 1
ATOM 1510 C C . ASN A 1 185 ? -8.621 4.633 23.827 1.00 94.62 185 ASN A C 1
ATOM 1512 O O . ASN A 1 185 ? -8.300 3.783 24.662 1.00 94.62 185 ASN A O 1
ATOM 1516 N N . LEU A 1 186 ? -8.825 4.347 22.534 1.00 95.50 186 LEU A N 1
ATOM 1517 C CA . LEU A 1 186 ? -8.895 2.987 21.998 1.00 95.50 186 LEU A CA 1
ATOM 1518 C C . LEU A 1 186 ? -7.669 2.151 22.390 1.00 95.50 186 LEU A C 1
ATOM 1520 O O . LEU A 1 186 ? -7.800 0.971 22.687 1.00 95.50 186 LEU A O 1
ATOM 1524 N N . LYS A 1 187 ? -6.482 2.768 22.474 1.00 95.50 187 LYS A N 1
ATOM 1525 C CA . LYS A 1 187 ? -5.264 2.103 22.954 1.00 95.50 187 LYS A CA 1
ATOM 1526 C C . LYS A 1 187 ? -5.475 1.439 24.317 1.00 95.50 187 LYS A C 1
ATOM 1528 O O . LYS A 1 187 ? -5.177 0.261 24.478 1.00 95.50 187 LYS A O 1
ATOM 1533 N N . ASN A 1 188 ? -5.963 2.196 25.297 1.00 95.19 188 ASN A N 1
ATOM 1534 C CA . ASN A 1 188 ? -6.139 1.694 26.656 1.00 95.19 188 ASN A CA 1
ATOM 1535 C C . ASN A 1 188 ? -7.270 0.663 26.732 1.00 95.19 188 ASN A C 1
ATOM 1537 O O . ASN A 1 188 ? -7.146 -0.305 27.480 1.00 95.19 188 ASN A O 1
ATOM 1541 N N . GLU A 1 189 ? -8.331 0.830 25.938 1.00 95.12 189 GLU A N 1
ATOM 1542 C CA . GLU A 1 189 ? -9.395 -0.174 25.825 1.00 95.12 189 GLU A CA 1
ATOM 1543 C C . GLU A 1 189 ? -8.846 -1.500 25.274 1.00 95.12 189 GLU A C 1
ATOM 1545 O O . GLU A 1 189 ? -9.059 -2.551 25.879 1.00 95.12 189 GLU A O 1
ATOM 1550 N N . LEU A 1 190 ? -8.049 -1.462 24.202 1.00 95.06 190 LEU A N 1
ATOM 1551 C CA . LEU A 1 190 ? -7.423 -2.657 23.632 1.00 95.06 190 LEU A CA 1
ATOM 1552 C C . LEU A 1 190 ? -6.417 -3.305 24.593 1.00 95.06 190 LEU A C 1
ATOM 1554 O O . LEU A 1 190 ? -6.439 -4.521 24.758 1.00 95.06 190 LEU A O 1
ATOM 1558 N N . LEU A 1 191 ? -5.589 -2.521 25.292 1.00 95.50 191 LEU A N 1
ATOM 1559 C CA . LEU A 1 191 ? -4.676 -3.052 26.315 1.00 95.50 191 LEU A CA 1
ATOM 1560 C C . LEU A 1 191 ? -5.429 -3.748 27.460 1.00 95.50 191 LEU A C 1
ATOM 1562 O O . LEU A 1 191 ? -4.958 -4.753 27.987 1.00 95.50 191 LEU A O 1
ATOM 1566 N N . SER A 1 192 ? -6.617 -3.255 27.824 1.00 94.25 192 SER A N 1
ATOM 1567 C CA . SER A 1 192 ? -7.429 -3.850 28.891 1.00 94.25 192 SER A CA 1
ATOM 1568 C C . SER A 1 192 ? -8.003 -5.229 28.540 1.00 94.25 192 SER A C 1
ATOM 1570 O O . SER A 1 192 ? -8.286 -6.006 29.451 1.00 94.25 192 SER A O 1
ATOM 1572 N N . LYS A 1 193 ? -8.115 -5.569 27.242 1.00 92.62 193 LYS A N 1
ATOM 1573 C CA . LYS A 1 193 ? -8.492 -6.919 26.783 1.00 92.62 193 LYS A CA 1
ATOM 1574 C C . LYS A 1 193 ? -7.411 -7.965 27.090 1.00 92.62 193 LYS A C 1
ATOM 1576 O O . LYS A 1 193 ? -7.728 -9.146 27.203 1.00 92.62 193 LYS A O 1
ATOM 1581 N N . TYR A 1 194 ? -6.155 -7.538 27.242 1.00 93.06 194 TYR A N 1
ATOM 1582 C CA . TYR A 1 194 ? -4.985 -8.416 27.329 1.00 93.06 194 TYR A CA 1
ATOM 1583 C C . TYR A 1 194 ? -4.118 -8.118 28.568 1.00 93.06 194 TYR A C 1
ATOM 1585 O O . TYR A 1 194 ? -2.923 -7.872 28.436 1.00 93.06 194 TYR A O 1
ATOM 1593 N N . PRO A 1 195 ? -4.667 -8.152 29.798 1.00 88.44 195 PRO A N 1
ATOM 1594 C CA . PRO A 1 195 ? -3.995 -7.628 30.995 1.00 88.44 195 PRO A CA 1
ATOM 1595 C C . PRO A 1 195 ? -2.728 -8.390 31.420 1.00 88.44 195 PRO A C 1
ATOM 1597 O O . PRO A 1 195 ? -2.017 -7.944 32.318 1.00 88.44 195 PRO A O 1
ATOM 1600 N N . SER A 1 196 ? -2.453 -9.562 30.845 1.00 93.06 196 SER A N 1
ATOM 1601 C CA . SER A 1 196 ? -1.300 -10.403 31.208 1.00 93.06 196 SER A CA 1
ATOM 1602 C C . SER A 1 196 ? -0.617 -11.056 30.004 1.00 93.06 196 SER A C 1
ATOM 1604 O O . SER A 1 196 ? 0.239 -11.918 30.187 1.00 93.06 196 SER A O 1
ATOM 1606 N N . ASP A 1 197 ? -0.982 -10.655 28.786 1.00 95.06 197 ASP A N 1
ATOM 1607 C CA . ASP A 1 197 ? -0.350 -11.137 27.559 1.00 95.06 197 ASP A CA 1
ATOM 1608 C C . ASP A 1 197 ? 0.678 -10.096 27.098 1.00 95.06 197 ASP A C 1
ATOM 1610 O O . ASP A 1 197 ? 0.347 -9.100 26.452 1.00 95.06 197 ASP A O 1
ATOM 1614 N N . ASN A 1 198 ? 1.932 -10.297 27.511 1.00 93.62 198 ASN A N 1
ATOM 1615 C CA . ASN A 1 198 ? 3.019 -9.355 27.237 1.00 93.62 198 ASN A CA 1
ATOM 1616 C C . ASN A 1 198 ? 3.265 -9.172 25.734 1.00 93.62 198 ASN A C 1
ATOM 1618 O O . ASN A 1 198 ? 3.563 -8.054 25.311 1.00 93.62 198 ASN A O 1
ATOM 1622 N N . ASP A 1 199 ? 3.092 -10.230 24.939 1.00 93.56 199 ASP A N 1
ATOM 1623 C CA . ASP A 1 199 ? 3.316 -10.188 23.495 1.00 93.56 199 ASP A CA 1
ATOM 1624 C C . ASP A 1 199 ? 2.255 -9.300 22.829 1.00 93.56 199 ASP A C 1
ATOM 1626 O O . ASP A 1 199 ? 2.586 -8.412 22.037 1.00 93.56 199 ASP A O 1
ATOM 1630 N N . LYS A 1 200 ? 0.981 -9.455 23.222 1.00 92.81 200 LYS A N 1
ATOM 1631 C CA . LYS A 1 200 ? -0.124 -8.605 22.744 1.00 92.81 200 LYS A CA 1
ATOM 1632 C C . LYS A 1 200 ? -0.004 -7.160 23.213 1.00 92.81 200 LYS A C 1
ATOM 1634 O O . LYS A 1 200 ? -0.258 -6.238 22.436 1.00 92.81 200 LYS A O 1
ATOM 1639 N N . ILE A 1 201 ? 0.417 -6.942 24.457 1.00 93.62 201 ILE A N 1
ATOM 1640 C CA . ILE A 1 201 ? 0.667 -5.598 24.991 1.00 93.62 201 ILE A CA 1
ATOM 1641 C C . ILE A 1 201 ? 1.766 -4.895 24.187 1.00 93.62 201 ILE A C 1
ATOM 1643 O O . ILE A 1 201 ? 1.619 -3.719 23.840 1.00 93.62 201 ILE A O 1
ATOM 1647 N N . GLU A 1 202 ? 2.873 -5.578 23.889 1.00 93.06 202 GLU A N 1
ATOM 1648 C CA . GLU A 1 202 ? 3.964 -5.003 23.101 1.00 93.06 202 GLU A CA 1
ATOM 1649 C C . GLU A 1 202 ? 3.513 -4.700 21.664 1.00 93.06 202 GLU A C 1
ATOM 1651 O O . GLU A 1 202 ? 3.769 -3.610 21.149 1.00 93.06 202 GLU A O 1
ATOM 1656 N N . GLU A 1 203 ? 2.775 -5.622 21.042 1.00 91.81 203 GLU A N 1
ATOM 1657 C CA . GLU A 1 203 ? 2.189 -5.456 19.712 1.00 91.81 203 GLU A CA 1
ATOM 1658 C C . GLU A 1 203 ? 1.289 -4.211 19.629 1.00 91.81 203 GLU A C 1
ATOM 1660 O O . GLU A 1 203 ? 1.521 -3.339 18.789 1.00 91.81 203 GLU A O 1
ATOM 1665 N N . ILE A 1 204 ? 0.325 -4.066 20.547 1.00 94.62 204 ILE A N 1
ATOM 1666 C CA . ILE A 1 204 ? -0.571 -2.899 20.612 1.00 94.62 204 ILE A CA 1
ATOM 1667 C C . ILE A 1 204 ? 0.231 -1.618 20.855 1.00 94.62 204 ILE A C 1
ATOM 1669 O O . ILE A 1 204 ? -0.026 -0.593 20.224 1.00 94.62 204 ILE A O 1
ATOM 1673 N N . ASN A 1 205 ? 1.229 -1.646 21.741 1.00 92.06 205 ASN A N 1
ATOM 1674 C CA . ASN A 1 205 ? 2.065 -0.471 21.967 1.00 92.06 205 ASN A CA 1
ATOM 1675 C C . ASN A 1 205 ? 2.791 -0.029 20.6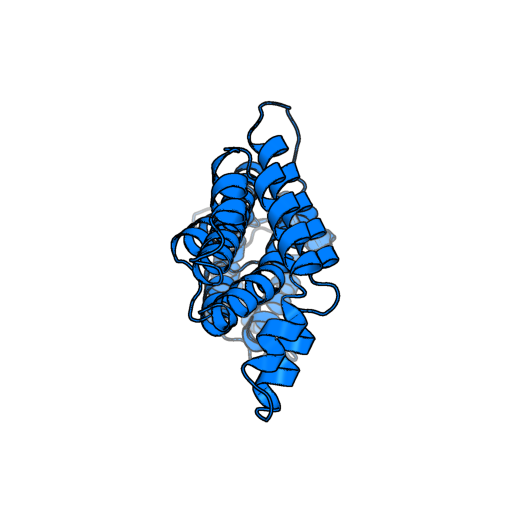96 1.00 92.06 205 ASN A C 1
ATOM 1677 O O . ASN A 1 205 ? 2.785 1.170 20.423 1.00 92.06 205 ASN A O 1
ATOM 1681 N N . ARG A 1 206 ? 3.348 -0.967 19.915 1.00 87.75 206 ARG A N 1
ATOM 1682 C CA . ARG A 1 206 ? 3.999 -0.679 18.626 1.00 87.75 206 ARG A CA 1
ATOM 1683 C C . ARG A 1 206 ? 3.022 -0.091 17.608 1.00 87.75 206 ARG A C 1
ATOM 1685 O O . ARG A 1 206 ? 3.357 0.904 16.974 1.00 87.75 206 ARG A O 1
ATOM 1692 N N . LEU A 1 207 ? 1.813 -0.646 17.495 1.00 88.88 207 LEU A N 1
ATOM 1693 C CA . LEU A 1 207 ? 0.781 -0.153 16.569 1.00 88.88 207 LEU A CA 1
ATOM 1694 C C . LEU A 1 207 ? 0.341 1.286 16.868 1.00 88.88 207 LEU A C 1
ATOM 1696 O O . LEU A 1 207 ? -0.031 2.013 15.952 1.00 88.88 207 LEU A O 1
ATOM 1700 N N . PHE A 1 208 ? 0.377 1.696 18.139 1.00 91.25 208 PHE A N 1
ATOM 1701 C CA . PHE A 1 208 ? -0.050 3.025 18.580 1.00 91.25 208 PHE A CA 1
ATOM 1702 C C . PHE A 1 208 ? 1.080 4.067 18.666 1.00 91.25 208 PHE A C 1
ATOM 1704 O O . PHE A 1 208 ? 0.816 5.192 19.096 1.00 91.25 208 PHE A O 1
ATOM 1711 N N . VAL A 1 209 ? 2.318 3.741 18.271 1.00 79.31 209 VAL A N 1
ATOM 1712 C CA . VAL A 1 209 ? 3.401 4.737 18.176 1.00 79.31 209 VAL A CA 1
ATOM 1713 C C . VAL A 1 209 ? 3.082 5.712 17.044 1.00 79.31 209 VAL A C 1
ATOM 1715 O O . VAL A 1 209 ? 3.079 5.324 15.879 1.00 79.31 209 VAL A O 1
ATOM 1718 N N . ASP A 1 210 ? 2.779 6.966 17.395 1.00 73.25 210 ASP A N 1
ATOM 1719 C CA . ASP A 1 210 ? 2.436 8.054 16.465 1.00 73.25 210 ASP A CA 1
ATOM 1720 C C . ASP A 1 210 ? 1.373 7.674 15.419 1.00 73.25 210 ASP A C 1
ATOM 1722 O O . ASP A 1 210 ? 1.370 8.172 14.292 1.00 73.25 210 ASP A O 1
ATOM 1726 N N . VAL A 1 211 ? 0.456 6.774 15.787 1.00 83.75 211 VAL A N 1
ATOM 1727 C CA . VAL A 1 211 ? -0.520 6.172 14.867 1.00 83.75 211 VAL A CA 1
ATOM 1728 C C . VAL A 1 211 ? -1.404 7.205 14.187 1.00 83.75 211 VAL A C 1
ATOM 1730 O O . VAL A 1 211 ? -1.702 7.095 13.001 1.00 83.75 211 VAL A O 1
ATOM 1733 N N . ASP A 1 212 ? -1.801 8.243 14.916 1.00 80.94 212 ASP A N 1
ATOM 1734 C CA . ASP A 1 212 ? -2.611 9.328 14.387 1.00 80.94 212 ASP A CA 1
ATOM 1735 C C . ASP A 1 212 ? -1.837 10.132 13.343 1.00 80.94 212 ASP A C 1
ATOM 1737 O O . ASP A 1 212 ? -2.369 10.414 12.273 1.00 80.94 212 ASP A O 1
ATOM 1741 N N . THR A 1 213 ? -0.571 10.433 13.624 1.00 76.12 213 THR A N 1
ATOM 1742 C CA . THR A 1 213 ? 0.319 11.156 12.712 1.00 76.12 213 THR A CA 1
ATOM 1743 C C . THR A 1 213 ? 0.625 10.323 11.471 1.00 76.12 213 THR A C 1
ATOM 1745 O O . THR A 1 213 ? 0.539 10.825 10.350 1.00 76.12 213 THR A O 1
ATOM 1748 N N . HIS A 1 214 ? 0.937 9.037 11.647 1.00 79.44 214 HIS A N 1
ATOM 1749 C CA . HIS A 1 214 ? 1.264 8.141 10.546 1.00 79.44 214 HIS A CA 1
ATOM 1750 C C . HIS A 1 214 ? 0.059 7.917 9.628 1.00 79.44 214 HIS A C 1
ATOM 1752 O O . HIS A 1 214 ? 0.167 8.080 8.411 1.00 79.44 214 HIS A O 1
ATOM 1758 N N . LEU A 1 215 ? -1.107 7.592 10.199 1.00 87.50 215 LEU A N 1
ATOM 1759 C CA . LEU A 1 215 ? -2.324 7.397 9.417 1.00 87.50 215 LEU A CA 1
ATOM 1760 C C . LEU A 1 215 ? -2.755 8.692 8.723 1.00 87.50 215 LEU A C 1
ATOM 1762 O O . LEU A 1 215 ? -3.130 8.628 7.554 1.00 87.50 215 LEU A O 1
ATOM 1766 N N . ASP A 1 216 ? -2.690 9.850 9.393 1.00 86.56 216 ASP A N 1
ATOM 1767 C CA . ASP A 1 216 ? -3.082 11.137 8.801 1.00 86.56 216 ASP A CA 1
ATOM 1768 C C . ASP A 1 216 ? -2.180 11.530 7.633 1.00 86.56 216 ASP A C 1
ATOM 1770 O O . ASP A 1 216 ? -2.683 11.876 6.559 1.00 86.56 216 ASP A O 1
ATOM 1774 N N . LEU A 1 217 ? -0.860 11.399 7.801 1.00 81.56 217 LEU A N 1
ATOM 1775 C CA . LEU A 1 217 ? 0.109 11.691 6.750 1.00 81.56 217 LEU A CA 1
ATOM 1776 C C . LEU A 1 217 ? -0.108 10.780 5.538 1.00 81.56 217 LEU A C 1
ATOM 1778 O O . LEU A 1 217 ? -0.296 11.267 4.421 1.00 81.56 217 LEU A O 1
ATOM 1782 N N . MET A 1 218 ? -0.129 9.464 5.757 1.00 88.19 218 MET A N 1
ATOM 1783 C CA . MET A 1 218 ? -0.224 8.490 4.672 1.00 88.19 218 MET A CA 1
ATOM 1784 C C . MET A 1 218 ? -1.567 8.572 3.951 1.00 88.19 218 MET A C 1
ATOM 1786 O O . MET A 1 218 ? -1.605 8.672 2.722 1.00 88.19 218 MET A O 1
ATOM 1790 N N . PHE A 1 219 ? -2.678 8.614 4.691 1.00 94.12 219 PHE A N 1
ATOM 1791 C CA . PHE A 1 219 ? -4.000 8.762 4.089 1.00 94.12 219 PHE A CA 1
ATOM 1792 C C . PHE A 1 219 ? -4.121 10.079 3.314 1.00 94.12 219 PHE A C 1
ATOM 1794 O O . PHE A 1 219 ? -4.675 10.105 2.212 1.00 94.12 219 PHE A O 1
ATOM 1801 N N . SER A 1 220 ? -3.575 11.178 3.845 1.00 90.19 220 SER A N 1
ATOM 1802 C CA . SER A 1 220 ? -3.572 12.463 3.147 1.00 90.19 220 SER A CA 1
ATOM 1803 C C . SER A 1 220 ? -2.786 12.405 1.842 1.00 90.19 220 SER A C 1
ATOM 1805 O O . SER A 1 220 ? -3.308 12.871 0.827 1.00 90.19 220 SER A O 1
ATOM 1807 N N . ILE A 1 221 ? -1.596 11.797 1.837 1.00 89.31 221 ILE A N 1
ATOM 1808 C CA . ILE A 1 221 ? -0.780 11.605 0.630 1.00 89.31 221 ILE A CA 1
ATOM 1809 C C . ILE A 1 221 ? -1.570 10.831 -0.428 1.00 89.31 221 ILE A C 1
ATOM 1811 O O . ILE A 1 221 ? -1.760 11.338 -1.536 1.00 89.31 221 ILE A O 1
ATOM 1815 N N . TYR A 1 222 ? -2.088 9.644 -0.094 1.00 94.19 222 TYR A N 1
ATOM 1816 C CA . TYR A 1 222 ? -2.820 8.814 -1.055 1.00 94.19 222 TYR A CA 1
ATOM 1817 C C . TYR A 1 222 ? -4.086 9.501 -1.567 1.00 94.19 222 TYR A C 1
ATOM 1819 O O . TYR A 1 222 ? -4.343 9.514 -2.771 1.00 94.19 222 TYR A O 1
ATOM 1827 N N . ARG A 1 223 ? -4.861 10.135 -0.680 1.00 95.44 223 ARG A N 1
ATOM 1828 C CA . ARG A 1 223 ? -6.107 10.816 -1.046 1.00 95.44 223 ARG A CA 1
ATOM 1829 C C . ARG A 1 223 ? -5.864 12.038 -1.930 1.00 95.44 223 ARG A C 1
ATOM 1831 O O . ARG A 1 223 ? -6.596 12.231 -2.899 1.00 95.44 223 ARG A O 1
ATOM 1838 N N . ILE A 1 224 ? -4.896 12.889 -1.583 1.00 91.94 224 ILE A N 1
ATOM 1839 C CA . ILE A 1 224 ? -4.573 14.095 -2.362 1.00 91.94 224 ILE A CA 1
ATOM 1840 C C . ILE A 1 224 ? -4.058 13.679 -3.736 1.00 91.94 224 ILE A C 1
ATOM 1842 O O . ILE A 1 224 ? -4.631 14.089 -4.741 1.00 91.94 224 ILE A O 1
ATOM 1846 N N . ASN A 1 225 ? -3.071 12.781 -3.777 1.00 92.31 225 ASN A N 1
ATOM 1847 C CA . ASN A 1 225 ? -2.485 12.322 -5.029 1.00 92.31 225 ASN A CA 1
ATOM 1848 C C . ASN A 1 225 ? -3.528 11.649 -5.932 1.00 92.31 225 ASN A C 1
ATOM 1850 O O . ASN A 1 225 ? -3.578 11.947 -7.121 1.00 92.31 225 ASN A O 1
ATOM 1854 N N . ARG A 1 226 ? -4.417 10.812 -5.383 1.00 93.12 226 ARG A N 1
ATOM 1855 C CA . ARG A 1 226 ? -5.519 10.211 -6.146 1.00 93.12 226 ARG A CA 1
ATOM 1856 C C . ARG A 1 226 ? -6.481 11.251 -6.703 1.00 93.12 226 ARG A C 1
ATOM 1858 O O . ARG A 1 226 ? -6.868 11.149 -7.860 1.00 93.12 226 ARG A O 1
ATOM 1865 N N . ASN A 1 227 ? -6.891 12.227 -5.895 1.00 90.31 227 ASN A N 1
ATOM 1866 C CA . ASN A 1 227 ? -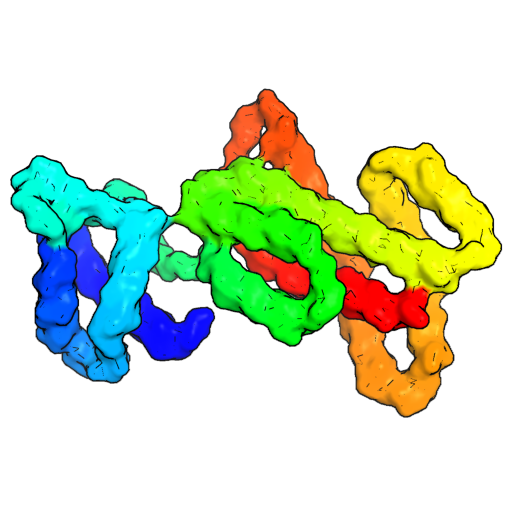7.792 13.281 -6.356 1.00 90.31 227 ASN A CA 1
ATOM 1867 C C . ASN A 1 227 ? -7.144 14.094 -7.483 1.00 90.31 227 ASN A C 1
ATOM 1869 O O . ASN A 1 227 ? -7.781 14.349 -8.501 1.00 90.31 227 ASN A O 1
ATOM 1873 N N . ASP A 1 228 ? -5.868 14.440 -7.333 1.00 89.94 228 ASP A N 1
ATOM 1874 C CA . ASP A 1 228 ? -5.133 15.182 -8.351 1.00 89.94 228 ASP A CA 1
ATOM 1875 C C . ASP A 1 228 ? -4.916 14.363 -9.632 1.00 89.94 228 ASP A C 1
ATOM 1877 O O . ASP A 1 228 ? -4.946 14.928 -10.724 1.00 89.94 228 ASP A O 1
ATOM 1881 N N . ALA A 1 229 ? -4.728 13.044 -9.505 1.00 89.06 229 ALA A N 1
ATOM 1882 C CA . ALA A 1 229 ? -4.595 12.115 -10.625 1.00 89.06 229 ALA A CA 1
ATOM 1883 C C . ALA A 1 229 ? -5.931 11.818 -11.331 1.00 89.06 229 ALA A C 1
ATOM 1885 O O . ALA A 1 229 ? -5.962 11.627 -12.543 1.00 89.06 229 ALA A O 1
ATOM 1886 N N . GLY A 1 230 ? -7.034 11.765 -10.582 1.00 83.06 230 GLY A N 1
ATOM 1887 C CA . GLY A 1 230 ? -8.370 11.472 -11.104 1.00 83.06 230 GLY A CA 1
ATOM 1888 C C . GLY A 1 230 ? -9.058 12.676 -11.750 1.00 83.06 230 GLY A C 1
ATOM 1889 O O . GLY A 1 230 ? -9.961 12.503 -12.568 1.00 83.06 230 GLY A O 1
ATOM 1890 N N . HIS A 1 231 ? -8.645 13.899 -11.412 1.00 85.56 231 HIS A N 1
ATOM 1891 C CA . HIS A 1 231 ? -9.143 15.112 -12.054 1.00 85.56 231 HIS A CA 1
ATOM 1892 C C . HIS A 1 231 ? -8.268 15.505 -13.256 1.00 85.56 231 HIS A C 1
ATOM 1894 O O . HIS A 1 231 ? -7.043 15.420 -13.167 1.00 85.56 231 HIS A O 1
ATOM 1900 N N . PRO A 1 232 ? -8.854 15.999 -14.369 1.00 81.69 232 PRO A N 1
ATOM 1901 C CA . PRO A 1 232 ? -8.121 16.390 -15.577 1.00 81.69 232 PRO A CA 1
ATOM 1902 C C . PRO A 1 232 ? -7.383 17.729 -15.385 1.00 81.69 232 PRO A C 1
ATOM 1904 O O . PRO A 1 232 ? -7.635 18.713 -16.071 1.00 81.69 232 PRO A O 1
ATOM 1907 N N . THR A 1 233 ? -6.481 17.780 -14.408 1.00 81.62 233 THR A N 1
ATOM 1908 C CA . THR A 1 233 ? -5.728 18.975 -13.999 1.00 81.62 233 THR A CA 1
ATOM 1909 C C . THR A 1 233 ? -4.448 19.174 -14.809 1.00 81.62 233 THR A C 1
ATOM 1911 O O . THR A 1 233 ? -3.852 20.245 -14.769 1.00 81.62 233 THR A O 1
ATOM 1914 N N . GLY A 1 234 ? -3.992 18.138 -15.523 1.00 78.62 234 GLY A N 1
ATOM 1915 C CA . GLY A 1 234 ? -2.695 18.128 -16.205 1.00 78.62 234 GLY A CA 1
ATOM 1916 C C . GLY A 1 234 ? -1.501 17.891 -15.272 1.00 78.62 234 GLY A C 1
ATOM 1917 O O . GLY A 1 234 ? -0.356 17.967 -15.725 1.00 78.62 234 GLY A O 1
ATOM 1918 N N . ARG A 1 235 ? -1.737 17.587 -13.985 1.00 84.38 235 ARG A N 1
ATOM 1919 C CA . ARG A 1 235 ? -0.666 17.260 -13.040 1.00 84.38 235 ARG A CA 1
ATOM 1920 C C . ARG A 1 235 ? 0.101 16.026 -13.509 1.00 84.38 235 ARG A C 1
ATOM 1922 O O . ARG A 1 235 ? -0.480 15.002 -13.859 1.00 84.38 235 ARG A O 1
ATOM 1929 N N . ARG A 1 236 ? 1.429 16.121 -13.473 1.00 84.31 236 ARG A N 1
ATOM 1930 C CA . ARG A 1 236 ? 2.333 15.000 -13.746 1.00 84.31 236 ARG A CA 1
ATOM 1931 C C . ARG A 1 236 ? 2.844 14.421 -12.436 1.00 84.31 236 ARG A C 1
ATOM 1933 O O . ARG A 1 236 ? 3.176 15.164 -11.514 1.00 84.31 236 ARG A O 1
ATOM 1940 N N . PHE A 1 237 ? 2.913 13.099 -12.379 1.00 88.12 237 PHE A N 1
ATOM 1941 C CA . PHE A 1 237 ? 3.448 12.360 -11.244 1.00 88.12 237 PHE A CA 1
ATOM 1942 C C . PHE A 1 237 ? 4.874 11.920 -11.571 1.00 88.12 237 PHE A C 1
ATOM 1944 O O . PHE A 1 237 ? 5.123 11.359 -12.637 1.00 88.12 237 PHE A O 1
ATOM 1951 N N . ASN A 1 238 ? 5.804 12.246 -10.676 1.00 83.56 238 ASN A N 1
ATOM 1952 C CA . ASN A 1 238 ? 7.211 11.875 -10.784 1.00 83.56 238 ASN A CA 1
ATOM 1953 C C . ASN A 1 238 ? 7.407 10.414 -10.332 1.00 83.56 238 ASN A C 1
ATOM 1955 O O . ASN A 1 238 ? 6.770 9.973 -9.375 1.00 83.56 238 ASN A O 1
ATOM 1959 N N . GLU A 1 239 ? 8.287 9.688 -11.023 1.00 83.06 239 GLU A N 1
ATOM 1960 C CA . GLU A 1 239 ? 8.600 8.276 -10.770 1.00 83.06 239 GLU A CA 1
ATOM 1961 C C . GLU A 1 239 ? 9.044 8.006 -9.326 1.00 83.06 239 GLU A C 1
ATOM 1963 O O . GLU A 1 239 ? 8.458 7.152 -8.662 1.00 83.06 239 GLU A O 1
ATOM 1968 N N . ASP A 1 240 ? 10.016 8.767 -8.822 1.00 78.00 240 ASP A N 1
ATOM 1969 C CA . ASP A 1 240 ? 10.568 8.618 -7.472 1.00 78.00 240 ASP A CA 1
ATOM 1970 C C . ASP A 1 240 ? 9.492 8.826 -6.409 1.00 78.00 240 ASP A C 1
ATOM 1972 O O . ASP A 1 240 ? 9.399 8.065 -5.449 1.00 78.00 240 ASP A O 1
ATOM 1976 N N . MET A 1 241 ? 8.617 9.815 -6.610 1.00 83.38 241 MET A N 1
ATOM 1977 C CA . MET A 1 241 ? 7.506 10.077 -5.696 1.00 83.38 241 MET A CA 1
ATOM 1978 C C . MET A 1 241 ? 6.511 8.909 -5.665 1.00 83.38 241 MET A C 1
ATOM 1980 O O . MET A 1 241 ? 6.055 8.511 -4.595 1.00 83.38 241 MET A O 1
ATOM 1984 N N . VAL A 1 242 ? 6.156 8.348 -6.825 1.00 90.38 242 VAL A N 1
ATOM 1985 C CA . VAL A 1 242 ? 5.205 7.226 -6.899 1.00 90.38 242 VAL A CA 1
ATOM 1986 C C . VAL A 1 242 ? 5.818 5.953 -6.311 1.00 90.38 242 VAL A C 1
ATOM 1988 O O . VAL A 1 242 ? 5.140 5.251 -5.562 1.00 90.38 242 VAL A O 1
ATOM 1991 N N . LYS A 1 243 ? 7.104 5.691 -6.572 1.00 84.25 243 LYS A N 1
ATOM 1992 C CA . LYS A 1 243 ? 7.848 4.576 -5.969 1.00 84.25 243 LYS A CA 1
ATOM 1993 C C . LYS A 1 243 ? 7.964 4.716 -4.451 1.00 84.25 243 LYS A C 1
ATOM 1995 O O . LYS A 1 243 ? 7.717 3.747 -3.738 1.00 84.25 243 LYS A O 1
ATOM 2000 N N . ALA A 1 244 ? 8.263 5.916 -3.951 1.00 78.56 244 ALA A N 1
ATOM 2001 C CA . ALA A 1 244 ? 8.309 6.195 -2.518 1.00 78.56 244 ALA A CA 1
ATOM 2002 C C . ALA A 1 244 ? 6.948 5.951 -1.850 1.00 78.56 244 ALA A C 1
ATOM 2004 O O . ALA A 1 244 ? 6.883 5.278 -0.824 1.00 78.56 244 ALA A O 1
ATOM 2005 N N . ASN A 1 245 ? 5.857 6.419 -2.467 1.00 86.75 245 ASN A N 1
ATOM 2006 C CA . ASN A 1 245 ? 4.507 6.160 -1.966 1.00 86.75 245 ASN A CA 1
ATOM 2007 C C . ASN A 1 245 ? 4.223 4.652 -1.895 1.00 86.75 245 ASN A C 1
ATOM 2009 O O . ASN A 1 245 ? 3.792 4.163 -0.857 1.00 86.75 245 ASN A O 1
ATOM 2013 N N . ALA A 1 246 ? 4.523 3.897 -2.955 1.00 89.88 246 ALA A N 1
ATOM 2014 C CA . ALA A 1 246 ? 4.319 2.450 -2.963 1.00 89.88 246 ALA A CA 1
ATOM 2015 C C . ALA A 1 246 ? 5.152 1.729 -1.886 1.00 89.88 246 ALA A C 1
ATOM 2017 O O . ALA A 1 246 ? 4.647 0.823 -1.225 1.00 89.88 246 ALA A O 1
ATOM 2018 N N . ALA A 1 247 ? 6.395 2.158 -1.648 1.00 80.00 247 ALA A N 1
ATOM 2019 C CA . ALA A 1 247 ? 7.245 1.594 -0.598 1.00 80.00 247 ALA A CA 1
ATOM 2020 C C . ALA A 1 247 ? 6.662 1.800 0.813 1.00 80.00 247 ALA A C 1
ATOM 2022 O O . ALA A 1 247 ? 6.794 0.929 1.672 1.00 80.00 247 ALA A O 1
ATOM 2023 N N . MET A 1 248 ? 5.975 2.920 1.052 1.00 81.94 248 MET A N 1
ATOM 2024 C CA . MET A 1 248 ? 5.345 3.218 2.342 1.00 81.94 248 MET A CA 1
ATOM 2025 C C . MET A 1 248 ? 4.043 2.435 2.584 1.00 81.94 248 MET A C 1
ATOM 2027 O O . MET A 1 248 ? 3.583 2.348 3.723 1.00 81.94 248 MET A O 1
ATOM 2031 N N . PHE A 1 249 ? 3.432 1.857 1.544 1.00 88.94 249 PHE A N 1
ATOM 2032 C CA . PHE A 1 249 ? 2.127 1.198 1.647 1.00 88.94 249 PHE A CA 1
ATOM 2033 C C . PHE A 1 249 ? 2.124 -0.026 2.568 1.00 88.94 249 PHE A C 1
ATOM 2035 O O . PHE A 1 249 ? 1.131 -0.254 3.261 1.00 88.94 249 PHE A O 1
ATOM 2042 N N . LYS A 1 250 ? 3.226 -0.788 2.609 1.00 85.94 250 LYS A N 1
ATOM 2043 C CA . LYS A 1 250 ? 3.346 -1.972 3.472 1.00 85.94 250 LYS A CA 1
ATOM 2044 C C . LYS A 1 250 ? 3.187 -1.596 4.946 1.00 85.94 250 LYS A C 1
ATOM 2046 O O . LYS A 1 250 ? 2.239 -2.048 5.573 1.00 85.94 250 LYS A O 1
ATOM 2051 N N . ASN A 1 251 ? 4.044 -0.712 5.458 1.00 83.31 251 ASN A N 1
ATOM 2052 C CA . ASN A 1 251 ? 4.012 -0.300 6.868 1.00 83.31 251 ASN A CA 1
ATOM 2053 C C . ASN A 1 251 ? 2.675 0.363 7.235 1.00 83.31 251 ASN A C 1
ATOM 2055 O O . ASN A 1 251 ? 2.112 0.112 8.298 1.00 83.31 251 ASN A O 1
ATOM 2059 N N . TYR A 1 252 ? 2.133 1.171 6.321 1.00 90.06 252 TYR A N 1
ATOM 2060 C CA . TYR A 1 252 ? 0.811 1.770 6.477 1.00 90.06 252 TYR A CA 1
ATOM 2061 C C . TYR A 1 252 ? -0.297 0.712 6.625 1.00 90.06 252 TYR A C 1
ATOM 2063 O O . TYR A 1 252 ? -1.168 0.836 7.487 1.00 90.06 252 TYR A O 1
ATOM 2071 N N . SER A 1 253 ? -0.249 -0.349 5.815 1.00 94.06 253 SER A N 1
ATOM 2072 C CA . SER A 1 253 ? -1.203 -1.458 5.880 1.00 94.06 253 SER A CA 1
ATOM 2073 C C . SER A 1 253 ? -1.000 -2.308 7.136 1.00 94.06 253 SER A C 1
ATOM 2075 O O . SER A 1 253 ? -1.985 -2.673 7.766 1.00 94.06 253 SER A O 1
ATOM 2077 N N . GLU A 1 254 ? 0.241 -2.567 7.557 1.00 90.31 254 GLU A N 1
ATOM 2078 C CA . GLU A 1 254 ? 0.539 -3.308 8.795 1.00 90.31 254 GLU A CA 1
ATOM 2079 C C . GLU A 1 254 ? -0.117 -2.647 10.013 1.00 90.31 254 GLU A C 1
ATOM 2081 O O . GLU A 1 254 ? -0.720 -3.333 10.836 1.00 90.31 254 GLU A O 1
ATOM 2086 N N . ILE A 1 255 ? -0.093 -1.312 10.090 1.00 91.44 255 ILE A N 1
ATOM 2087 C CA . ILE A 1 255 ? -0.781 -0.571 11.154 1.00 91.44 255 ILE A CA 1
ATOM 2088 C C . ILE A 1 255 ? -2.296 -0.770 11.065 1.00 91.44 255 ILE A C 1
ATOM 2090 O O . ILE A 1 255 ? -2.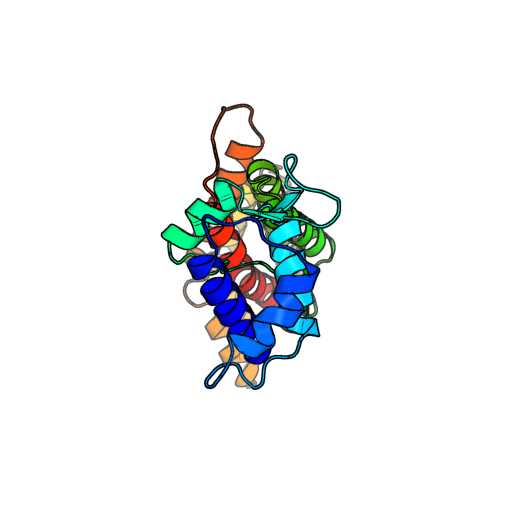935 -1.103 12.061 1.00 91.44 255 ILE A O 1
ATOM 2094 N N . ILE A 1 256 ? -2.885 -0.584 9.881 1.00 96.94 256 ILE A N 1
ATOM 2095 C CA . ILE A 1 256 ? -4.339 -0.681 9.694 1.00 96.94 256 ILE A CA 1
ATOM 2096 C C . ILE A 1 256 ? -4.855 -2.083 10.027 1.00 96.94 256 ILE A C 1
ATOM 2098 O O . ILE A 1 256 ? -5.761 -2.226 10.846 1.00 96.94 256 ILE A O 1
ATOM 2102 N N . TYR A 1 257 ? -4.286 -3.114 9.407 1.00 97.00 257 TYR A N 1
ATOM 2103 C CA . TYR A 1 257 ? -4.739 -4.492 9.590 1.00 97.00 257 TYR A CA 1
ATOM 2104 C C . TYR A 1 257 ? -4.344 -5.052 10.957 1.00 97.00 257 TYR A C 1
ATOM 2106 O O . TYR A 1 257 ? -5.096 -5.845 11.525 1.00 97.00 257 TYR A O 1
ATOM 2114 N N . GLY A 1 258 ? -3.233 -4.580 11.531 1.00 94.69 258 GLY A N 1
ATOM 2115 C CA . GLY A 1 258 ? -2.892 -4.822 12.927 1.00 94.69 258 GLY A CA 1
ATOM 2116 C C . GLY A 1 258 ? -3.993 -4.318 13.857 1.00 94.69 258 GLY A C 1
ATOM 2117 O O . GLY A 1 258 ? -4.533 -5.099 14.634 1.00 94.69 258 GLY A O 1
ATOM 2118 N N . LEU A 1 259 ? -4.415 -3.055 13.726 1.00 95.69 259 LEU A N 1
ATOM 2119 C CA . LEU A 1 259 ? -5.524 -2.504 14.518 1.00 95.69 259 LEU A CA 1
ATOM 2120 C C . LEU A 1 259 ? -6.832 -3.280 14.319 1.00 95.69 259 LEU A C 1
ATOM 2122 O O . LEU A 1 259 ? -7.478 -3.626 15.305 1.00 95.69 259 LEU A O 1
ATOM 2126 N N . ILE A 1 260 ? -7.199 -3.589 13.070 1.00 97.00 260 ILE A N 1
ATOM 2127 C CA . ILE A 1 260 ? -8.397 -4.386 12.747 1.00 97.00 260 ILE A CA 1
ATOM 2128 C C . ILE A 1 260 ? -8.385 -5.724 13.503 1.00 97.00 260 ILE A C 1
ATOM 2130 O O . ILE A 1 260 ? -9.399 -6.109 14.079 1.00 97.00 260 ILE A O 1
ATOM 2134 N N . SER A 1 261 ? -7.235 -6.402 13.567 1.00 95.19 261 SER A N 1
ATOM 2135 C CA . SER A 1 261 ? -7.111 -7.708 14.228 1.00 95.19 261 SER A CA 1
ATOM 2136 C C . SER A 1 261 ? -7.411 -7.689 15.734 1.00 95.19 261 SER A C 1
ATOM 2138 O O . SER A 1 261 ? -7.833 -8.707 16.273 1.00 95.19 261 SER A O 1
ATOM 2140 N N . HIS A 1 262 ? -7.243 -6.541 16.403 1.00 94.69 262 HIS A N 1
ATOM 2141 C CA . HIS A 1 262 ? -7.530 -6.371 17.838 1.00 94.69 262 HIS A CA 1
ATOM 2142 C C . HIS A 1 262 ? -8.931 -5.812 18.122 1.00 94.69 262 HIS A C 1
ATOM 2144 O O . HIS A 1 262 ? -9.362 -5.777 19.281 1.00 94.69 262 HIS A O 1
ATOM 2150 N N . LEU A 1 263 ? -9.626 -5.323 17.091 1.00 93.88 263 LEU A N 1
ATOM 2151 C CA . LEU A 1 263 ? -10.960 -4.730 17.213 1.00 93.88 263 LEU A CA 1
ATOM 2152 C C . LEU A 1 263 ? -12.069 -5.785 17.253 1.00 93.88 263 LEU A C 1
ATOM 2154 O O . LEU A 1 263 ? -13.049 -5.579 17.979 1.00 93.88 263 LEU A O 1
ATOM 2158 N N . TYR A 1 264 ? -11.872 -6.908 16.557 1.00 85.50 264 TYR A N 1
ATOM 2159 C CA . TYR A 1 264 ? -12.684 -8.119 16.712 1.00 85.50 264 TYR A CA 1
ATOM 2160 C C . TYR A 1 264 ? -12.490 -8.774 18.096 1.00 85.50 264 TYR A C 1
ATOM 2162 O O . TYR A 1 264 ? -13.397 -9.534 18.497 1.00 85.50 264 TYR A O 1
#